Protein AF-A0A8T7MAN8-F1 (afdb_monomer)

Organism: NCBI:txid3003348

pLDDT: mean 88.3, std 12.97, range [37.53, 98.5]

Nearest PDB structures (foldseek):
  3lmm-assembly1_A  TM=4.516E-01  e=1.401E-15  Corynebacterium diphtheriae
  3lmm-assembly2_B  TM=4.227E-01  e=2.394E-14  Corynebacterium diphtheriae
  3lmm-assembly3_C  TM=4.343E-01  e=1.588E-13  Corynebacterium diphtheriae
  1tbx-assembly1_A  TM=3.736E-01  e=2.241E+00  Sulfolobus spindle-shaped virus 1

Solvent-accessible surface area (backbone atoms only — not comparable to full-atom values): 18648 Å² total; per-residue (Å²): 133,83,80,85,48,72,72,55,53,57,48,50,47,74,72,43,64,33,53,42,32,43,58,25,42,60,77,68,56,35,65,64,46,12,38,48,53,19,2,23,15,55,40,79,7,34,38,43,38,32,8,25,36,64,95,75,54,43,81,70,31,44,67,59,69,68,41,52,53,40,55,61,54,6,31,74,42,24,42,66,79,60,75,69,55,92,83,51,69,37,79,45,74,58,96,90,24,39,30,38,38,36,71,37,63,46,53,72,60,74,76,30,16,22,83,88,40,45,26,30,38,55,53,77,44,71,40,76,55,52,72,70,53,49,56,45,52,30,36,77,41,65,79,38,59,66,47,61,34,66,36,77,97,57,44,61,82,51,43,34,63,65,55,50,52,50,51,50,53,54,50,46,75,74,44,88,84,86,58,92,83,83,53,94,46,74,66,54,45,31,43,74,69,41,22,23,41,81,55,96,94,38,69,25,30,4,40,41,22,29,36,66,23,19,68,58,27,46,84,78,41,67,40,72,36,35,40,38,36,33,34,69,35,84,82,58,77,81,41,68,78,46,75,46,78,33,65,50,17,58,69,46,33,49,53,44,50,51,54,54,47,64,73,72,54,56,65,48,74,47,74,60,91,94,42,78,46,76,45,56,80,58,66,63,68,60,53,51,50,53,47,47,50,40,64,72,61,36,48,81,81,49,76,90,46,49,36,34,38,40,38,37,82,85,50,76,47,76,49,46,46,65,71,73,61,93,89,62,52,77,82,64,61,77,77,115

Structure (mmCIF, N/CA/C/O backbone):
data_AF-A0A8T7MAN8-F1
#
_entry.id   AF-A0A8T7MAN8-F1
#
loop_
_atom_site.group_PDB
_atom_site.id
_atom_site.type_symbol
_atom_site.label_atom_id
_atom_site.label_alt_id
_atom_site.label_comp_id
_atom_site.label_asym_id
_atom_site.label_entity_id
_atom_site.label_seq_id
_atom_site.pdbx_PDB_ins_code
_atom_site.Cartn_x
_atom_site.Cartn_y
_atom_site.Cartn_z
_atom_site.occupancy
_atom_site.B_iso_or_equiv
_atom_site.auth_seq_id
_atom_site.auth_comp_id
_atom_site.auth_asym_id
_atom_site.auth_atom_id
_atom_site.pdbx_PDB_model_num
ATOM 1 N N . MET A 1 1 ? -11.031 17.515 12.206 1.00 50.00 1 MET A N 1
ATOM 2 C CA . MET A 1 1 ? -12.194 16.608 12.134 1.00 50.00 1 MET A CA 1
ATOM 3 C C . MET A 1 1 ? -13.298 17.280 12.935 1.00 50.00 1 MET A C 1
ATOM 5 O O . MET A 1 1 ? -12.990 17.733 14.029 1.00 50.00 1 MET A O 1
ATOM 9 N N . GLN A 1 2 ? -14.487 17.500 12.366 1.00 52.88 2 GLN A N 1
ATOM 10 C CA . GLN A 1 2 ? -15.632 18.018 13.131 1.00 52.88 2 GLN A CA 1
ATOM 11 C C . GLN A 1 2 ? -16.119 16.927 14.095 1.00 52.88 2 GLN A C 1
ATOM 13 O O . GLN A 1 2 ? -16.041 15.750 13.750 1.00 52.88 2 GLN A O 1
ATOM 18 N N . SER A 1 3 ? -16.573 17.319 15.287 1.00 67.56 3 SER A N 1
ATOM 19 C CA . SER A 1 3 ? -17.200 16.419 16.266 1.00 67.56 3 SER A CA 1
ATOM 20 C C . SER A 1 3 ? -18.427 15.742 15.651 1.00 67.56 3 SER A C 1
ATOM 22 O O . SER A 1 3 ? -19.195 16.413 14.953 1.00 67.56 3 SER A O 1
ATOM 24 N N . LEU A 1 4 ? -18.622 14.450 15.916 1.00 84.38 4 LEU A N 1
ATOM 25 C CA . LEU A 1 4 ? -19.748 13.676 15.385 1.00 84.38 4 LEU A CA 1
ATOM 26 C C . LEU A 1 4 ? -21.086 14.278 15.853 1.00 84.38 4 LEU A C 1
ATOM 28 O O . LEU A 1 4 ? -21.292 14.495 17.047 1.00 84.38 4 LEU A O 1
ATOM 32 N N . LEU A 1 5 ? -22.019 14.540 14.934 1.00 90.38 5 LEU A N 1
ATOM 33 C CA . LEU A 1 5 ? -23.345 15.049 15.305 1.00 90.38 5 LEU A CA 1
ATOM 34 C C . LEU A 1 5 ? -24.262 13.915 15.790 1.00 90.38 5 LEU A C 1
ATOM 36 O O . LEU A 1 5 ? -24.194 12.787 15.302 1.00 90.38 5 LEU A O 1
ATOM 40 N N . GLU A 1 6 ? -25.204 14.215 16.693 1.00 91.19 6 GLU A N 1
ATOM 41 C CA . GLU A 1 6 ? -26.166 13.216 17.199 1.00 91.19 6 GLU A CA 1
ATOM 42 C C . GLU A 1 6 ? -26.973 12.551 16.065 1.00 91.19 6 GLU A C 1
ATOM 44 O O . GLU A 1 6 ? -27.216 11.343 16.070 1.00 91.19 6 GLU A O 1
ATOM 49 N N . THR A 1 7 ? -27.369 13.333 15.057 1.00 92.50 7 THR A N 1
ATOM 50 C CA . THR A 1 7 ? -28.096 12.849 13.874 1.00 92.50 7 THR A CA 1
ATOM 51 C C . THR A 1 7 ? -27.277 11.856 13.053 1.00 92.50 7 THR A C 1
ATOM 53 O O . THR A 1 7 ? -27.828 10.873 12.554 1.00 92.50 7 THR A O 1
ATOM 56 N N . GLU A 1 8 ? -25.969 12.078 12.940 1.00 94.19 8 GLU A N 1
ATOM 57 C CA . GLU A 1 8 ? -25.042 11.176 12.256 1.00 94.19 8 GLU A CA 1
ATOM 58 C C . GLU A 1 8 ? -24.839 9.897 13.065 1.00 94.19 8 GLU A C 1
ATOM 60 O O . GLU A 1 8 ? -24.948 8.805 12.512 1.00 94.19 8 GLU A O 1
ATOM 65 N N . LEU A 1 9 ? -24.660 10.009 14.385 1.00 95.56 9 LEU A N 1
ATOM 66 C CA . LEU A 1 9 ? -24.548 8.856 15.277 1.00 95.56 9 LEU A CA 1
ATOM 67 C C . LEU A 1 9 ? -25.778 7.942 15.186 1.00 95.56 9 LEU A C 1
ATOM 69 O O . LEU A 1 9 ? -25.644 6.726 15.042 1.00 95.56 9 LEU A O 1
ATOM 73 N N . ARG A 1 10 ? -26.990 8.510 15.208 1.00 95.69 10 ARG A N 1
ATOM 74 C CA . ARG A 1 10 ? -28.234 7.734 15.052 1.00 95.69 10 ARG A CA 1
ATOM 75 C C . ARG A 1 10 ? -28.313 7.034 13.698 1.00 95.69 1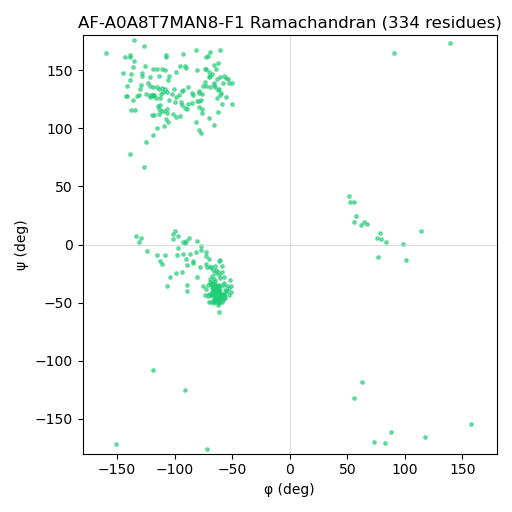0 ARG A C 1
ATOM 77 O O . ARG A 1 10 ? -28.825 5.917 13.622 1.00 95.69 10 ARG A O 1
ATOM 84 N N . LYS A 1 11 ? -27.807 7.669 12.638 1.00 95.94 11 LYS A N 1
ATOM 85 C CA . LYS A 1 11 ? -27.723 7.058 11.309 1.00 95.94 11 LYS A CA 1
ATOM 86 C C . LYS A 1 11 ? -26.755 5.871 11.311 1.00 95.94 11 LYS A C 1
ATOM 88 O O . LYS A 1 11 ? -27.159 4.795 10.883 1.00 95.94 11 LYS A O 1
ATOM 93 N N . LEU A 1 12 ? -25.547 6.038 11.858 1.00 96.12 12 LEU A N 1
ATOM 94 C CA . LEU A 1 12 ? -24.551 4.965 11.972 1.00 96.12 12 LEU A CA 1
ATOM 95 C C . LEU A 1 12 ? -25.099 3.762 12.753 1.00 96.12 12 LEU A C 1
ATOM 97 O O . LEU A 1 12 ? -24.965 2.628 12.308 1.00 96.12 12 LEU A O 1
ATOM 101 N N . ILE A 1 13 ? -25.783 4.004 13.878 1.00 96.69 13 ILE A N 1
ATOM 102 C CA . ILE A 1 13 ? -26.417 2.941 14.675 1.00 96.69 13 ILE A CA 1
ATOM 103 C C . ILE A 1 13 ? -27.467 2.183 13.854 1.00 96.69 13 ILE A C 1
ATOM 105 O O . ILE A 1 13 ? -27.524 0.960 13.915 1.00 96.69 13 ILE A O 1
ATOM 109 N N . LYS A 1 14 ? -28.291 2.890 13.074 1.00 95.62 14 LYS A N 1
ATOM 110 C CA . LYS A 1 14 ? -29.345 2.276 12.253 1.00 95.62 14 LYS A CA 1
ATOM 111 C C . LYS A 1 14 ? -28.790 1.452 11.085 1.00 95.62 14 LYS A C 1
ATOM 113 O O . LYS A 1 14 ? -29.444 0.507 10.655 1.00 95.62 14 LYS A O 1
ATOM 118 N N . GLU A 1 15 ? -27.628 1.829 10.560 1.00 95.69 15 GLU A N 1
ATOM 119 C CA . GLU A 1 15 ? -26.938 1.108 9.481 1.00 95.69 15 GLU A CA 1
ATOM 120 C C . GLU A 1 15 ? -26.210 -0.151 9.981 1.00 95.69 15 GLU A C 1
ATOM 122 O O . GLU A 1 15 ? -25.969 -1.060 9.189 1.00 95.69 15 GLU A O 1
ATOM 127 N N . GLY A 1 16 ? -25.940 -0.243 11.288 1.00 95.44 16 GLY A N 1
ATOM 128 C CA . GLY A 1 16 ? -25.345 -1.417 11.925 1.00 95.44 16 GLY A CA 1
ATOM 129 C C . GLY A 1 16 ? -23.821 -1.485 11.807 1.00 95.44 16 GLY A C 1
ATOM 130 O O . GLY A 1 16 ? -23.153 -0.531 11.396 1.00 95.44 16 GLY A O 1
ATOM 131 N N . GLU A 1 17 ? -23.249 -2.628 12.198 1.00 95.56 17 GLU A N 1
ATOM 132 C CA . GLU A 1 17 ? -21.813 -2.857 12.042 1.00 95.56 17 GLU A CA 1
ATOM 133 C C . GLU A 1 17 ? -21.389 -2.861 10.570 1.00 95.56 17 GLU A C 1
ATOM 135 O O . GLU A 1 17 ? -22.057 -3.381 9.676 1.00 95.56 17 GLU A O 1
ATOM 140 N N . SER A 1 18 ? -20.212 -2.295 10.320 1.00 95.56 18 SER A N 1
ATOM 141 C CA . SER A 1 18 ? -19.649 -2.178 8.979 1.00 95.56 18 SER A CA 1
ATOM 142 C C . SER A 1 18 ? -18.120 -2.188 9.019 1.00 95.56 18 SER A C 1
ATOM 144 O O . SER A 1 18 ? -17.494 -2.392 10.066 1.00 95.56 18 SER A O 1
ATOM 146 N N . SER A 1 19 ? -17.496 -1.918 7.869 1.00 94.88 19 SER A N 1
ATOM 147 C CA . SER A 1 19 ? -16.045 -1.719 7.770 1.00 94.88 19 SER A CA 1
ATOM 148 C C . SER A 1 19 ? -15.514 -0.533 8.572 1.00 94.88 19 SER A C 1
ATOM 150 O O . SER A 1 19 ? -14.304 -0.440 8.746 1.00 94.88 19 SER A O 1
ATOM 152 N N . SER A 1 20 ? -16.387 0.361 9.040 1.00 96.25 20 SER A N 1
ATOM 153 C CA . SER A 1 20 ? -16.022 1.559 9.803 1.00 96.25 20 SER A CA 1
ATOM 154 C C . SER A 1 20 ? -16.877 1.767 11.055 1.00 96.25 20 SER A C 1
ATOM 156 O O . SER A 1 20 ? -16.772 2.815 11.683 1.00 96.25 20 SER A O 1
ATOM 158 N N . VAL A 1 21 ? -17.737 0.813 11.424 1.00 97.38 21 VAL A N 1
ATOM 159 C CA . VAL A 1 21 ? -18.577 0.892 12.629 1.00 97.38 21 VAL A CA 1
ATOM 160 C C . VAL A 1 21 ? -18.493 -0.427 13.388 1.00 97.38 21 VAL A C 1
ATOM 162 O O . VAL A 1 21 ? -18.719 -1.493 12.812 1.00 97.38 21 VAL A O 1
AT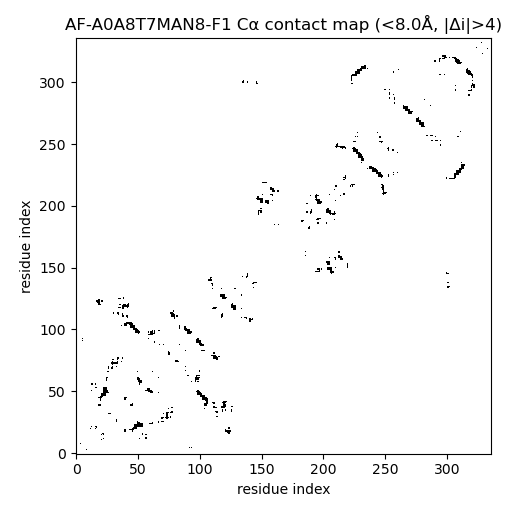OM 165 N N . GLU A 1 22 ? -18.178 -0.334 14.675 1.00 97.44 22 GLU A N 1
ATOM 166 C CA . GLU A 1 22 ? -18.238 -1.417 15.655 1.00 97.44 22 GLU A CA 1
ATOM 167 C C . GLU A 1 22 ? -19.290 -1.065 16.713 1.00 97.44 22 GLU A C 1
ATOM 169 O O . GLU A 1 22 ? -19.202 -0.005 17.340 1.00 97.44 22 GLU A O 1
ATOM 174 N N . LEU A 1 23 ? -20.256 -1.957 16.941 1.00 97.75 23 LEU A N 1
ATOM 175 C CA . LEU A 1 23 ? -21.310 -1.776 17.938 1.00 97.75 23 LEU A CA 1
ATOM 176 C C . LEU A 1 23 ? -21.099 -2.755 19.088 1.00 97.75 23 LEU A C 1
ATOM 178 O O . LEU A 1 23 ? -20.903 -3.957 18.892 1.00 97.75 23 LEU A O 1
ATOM 182 N N . LYS A 1 24 ? -21.142 -2.256 20.322 1.00 97.31 24 LYS A N 1
ATOM 183 C CA . LYS A 1 24 ? -21.086 -3.103 21.516 1.00 97.31 24 LYS A CA 1
ATOM 184 C C . LYS A 1 24 ? -22.063 -2.623 22.570 1.00 97.31 24 LYS A C 1
ATOM 186 O O . LYS A 1 24 ? -22.198 -1.430 22.821 1.00 97.31 24 LYS A O 1
ATOM 191 N N . LEU A 1 25 ? -22.702 -3.567 23.255 1.00 96.44 25 LEU A N 1
ATOM 192 C CA . LEU A 1 25 ? -23.560 -3.230 24.387 1.00 96.44 25 LEU A CA 1
ATOM 193 C C . LEU A 1 25 ? -22.713 -2.749 25.572 1.00 96.44 25 LEU A C 1
ATOM 195 O O . LEU A 1 25 ? -22.962 -1.683 26.121 1.00 96.44 25 LEU A O 1
ATOM 199 N N . ASN A 1 26 ? -21.675 -3.516 25.910 1.00 95.19 26 ASN A N 1
ATOM 200 C CA . ASN A 1 26 ? -20.715 -3.217 26.970 1.00 95.19 26 ASN A CA 1
ATOM 201 C C . ASN A 1 26 ? -19.293 -3.246 26.406 1.00 95.19 26 ASN A C 1
ATOM 203 O O . ASN A 1 26 ? -19.027 -3.973 25.447 1.00 95.19 26 ASN A O 1
ATOM 207 N N . ALA A 1 27 ? -18.376 -2.501 27.027 1.00 94.62 27 ALA A N 1
ATOM 208 C CA . ALA A 1 27 ? -16.962 -2.558 26.674 1.00 94.62 27 ALA A CA 1
ATOM 209 C C . ALA A 1 27 ? -16.429 -3.996 26.856 1.00 94.62 27 ALA A C 1
ATOM 211 O O . ALA A 1 27 ? -16.514 -4.530 27.967 1.00 94.62 27 ALA A O 1
ATOM 212 N N . PRO A 1 28 ? -15.894 -4.642 25.801 1.00 95.31 28 PRO A N 1
ATOM 213 C CA . PRO A 1 28 ? -15.254 -5.940 25.943 1.00 95.31 28 PRO A CA 1
ATOM 214 C C . PRO A 1 28 ? -13.901 -5.797 26.656 1.00 95.31 28 PRO A C 1
ATOM 216 O O . PRO A 1 28 ? -13.511 -4.719 27.112 1.00 95.31 28 PRO A O 1
ATOM 219 N N . ARG A 1 29 ? -13.161 -6.904 26.775 1.00 97.31 29 ARG A N 1
ATOM 220 C CA . ARG A 1 29 ? -11.838 -6.892 27.414 1.00 97.31 29 ARG A CA 1
ATOM 221 C C . ARG A 1 29 ? -10.905 -5.889 26.710 1.00 97.31 29 ARG A C 1
ATOM 223 O O . ARG A 1 29 ? -10.950 -5.797 25.483 1.00 97.31 29 ARG A O 1
ATOM 230 N N . PRO A 1 30 ? -10.001 -5.199 27.437 1.00 97.69 30 PRO A N 1
ATOM 231 C CA . PRO A 1 30 ? -9.072 -4.240 26.834 1.00 97.69 30 PRO A CA 1
ATOM 232 C C . PRO A 1 30 ? -8.277 -4.783 25.640 1.00 97.69 30 PRO A C 1
ATOM 234 O O . PRO A 1 30 ? -8.051 -4.050 24.688 1.00 97.69 30 PRO A O 1
ATOM 237 N N . THR A 1 31 ? -7.894 -6.063 25.653 1.00 97.38 31 THR A N 1
ATOM 238 C CA . THR A 1 31 ? -7.186 -6.704 24.532 1.00 97.38 31 THR A CA 1
ATOM 239 C C . THR A 1 31 ? -8.061 -6.812 23.280 1.00 97.38 31 THR A C 1
ATOM 241 O O . THR A 1 31 ? -7.614 -6.477 22.193 1.00 97.38 31 THR A O 1
ATOM 244 N N . GLU A 1 32 ? -9.335 -7.176 23.431 1.00 97.31 32 GLU A N 1
ATOM 245 C CA . GLU A 1 32 ? -10.297 -7.262 22.323 1.00 97.31 32 GLU A CA 1
ATOM 246 C C . GLU A 1 32 ? -10.649 -5.884 21.745 1.00 97.31 32 GLU A C 1
ATOM 248 O O . GLU A 1 32 ? -10.893 -5.748 20.543 1.00 97.31 32 GLU A O 1
ATOM 253 N N . LEU A 1 33 ? -10.688 -4.850 22.591 1.00 97.62 33 LEU A N 1
ATOM 254 C CA . LEU A 1 33 ? -10.804 -3.465 22.132 1.00 97.62 33 LEU A CA 1
ATOM 255 C C . LEU A 1 33 ? -9.542 -3.018 21.396 1.00 97.62 33 LEU A C 1
ATOM 257 O O . LEU A 1 33 ? -9.652 -2.368 20.362 1.00 97.62 33 LEU A O 1
ATOM 261 N N . ALA A 1 34 ? -8.359 -3.386 21.890 1.00 98.19 34 ALA A N 1
ATOM 262 C CA . ALA A 1 34 ? -7.092 -3.030 21.265 1.00 98.19 34 ALA A CA 1
ATOM 263 C C . ALA A 1 34 ? -6.993 -3.583 19.838 1.00 98.19 34 ALA A C 1
ATOM 265 O O . ALA A 1 34 ? -6.619 -2.850 18.925 1.00 98.19 34 ALA A O 1
ATOM 266 N N . GLU A 1 35 ? -7.410 -4.836 19.629 1.00 98.06 35 GLU A N 1
ATOM 267 C CA . GLU A 1 35 ? -7.508 -5.462 18.302 1.00 98.06 35 GLU A CA 1
ATOM 268 C C . GLU A 1 35 ? -8.397 -4.649 17.354 1.00 98.06 35 GLU A C 1
ATOM 270 O O . GLU A 1 35 ? -8.011 -4.374 16.219 1.00 98.06 35 GLU A O 1
ATOM 275 N N . ARG A 1 36 ? -9.572 -4.211 17.822 1.00 97.88 36 ARG A N 1
ATOM 276 C CA . ARG A 1 36 ? -10.528 -3.420 17.028 1.00 97.88 36 ARG A CA 1
ATOM 277 C C . ARG A 1 36 ? -10.010 -2.025 16.711 1.00 97.88 36 ARG A C 1
ATOM 279 O O . ARG A 1 36 ? -10.128 -1.593 15.568 1.00 97.88 36 ARG A O 1
ATOM 286 N N . ILE A 1 37 ? -9.409 -1.344 17.686 1.00 98.06 37 ILE A N 1
ATOM 287 C CA . ILE A 1 37 ? -8.798 -0.022 17.494 1.00 98.06 37 ILE A CA 1
ATOM 288 C C . ILE A 1 37 ? -7.668 -0.123 16.462 1.00 98.06 37 ILE A C 1
ATOM 290 O O . ILE A 1 37 ? -7.670 0.617 15.478 1.00 98.06 37 ILE A O 1
ATOM 294 N N . ALA A 1 38 ? -6.748 -1.079 16.633 1.00 98.06 38 ALA A N 1
ATOM 295 C CA . ALA A 1 38 ? -5.662 -1.312 15.684 1.00 98.06 38 ALA A CA 1
ATOM 296 C C . ALA A 1 38 ? -6.202 -1.681 14.292 1.00 98.06 38 ALA A C 1
ATOM 298 O O . ALA A 1 38 ? -5.762 -1.118 13.292 1.00 98.06 38 ALA A O 1
ATOM 299 N N . GLY A 1 39 ? -7.199 -2.567 14.224 1.00 97.75 39 GLY A N 1
ATOM 300 C CA . GLY A 1 39 ? -7.826 -3.009 12.981 1.00 97.75 39 GLY A CA 1
ATOM 301 C C . GLY A 1 39 ? -8.515 -1.890 12.203 1.00 97.75 39 GLY A C 1
ATOM 302 O O . GLY A 1 39 ? -8.329 -1.790 10.988 1.00 97.75 39 GLY A O 1
ATOM 303 N N . LEU A 1 40 ? -9.280 -1.035 12.886 1.00 98.00 40 LEU A N 1
ATOM 304 C CA . LEU A 1 40 ? -9.924 0.136 12.289 1.00 98.00 40 LEU A CA 1
ATOM 305 C C . LEU A 1 40 ? -8.880 1.152 11.820 1.00 98.00 40 LEU A C 1
ATOM 307 O O . LEU A 1 40 ? -8.933 1.586 10.670 1.00 98.00 40 LEU A O 1
ATOM 311 N N . SER A 1 41 ? -7.899 1.484 12.665 1.00 96.81 41 SER A N 1
ATOM 312 C CA . SER A 1 41 ? -6.869 2.472 12.329 1.00 96.81 41 SER A CA 1
ATOM 313 C C . SER A 1 41 ? -5.952 2.006 11.191 1.00 96.81 41 SER A C 1
ATOM 315 O O . SER A 1 41 ? -5.583 2.796 10.324 1.00 96.81 41 SER A O 1
ATOM 317 N N . ASN A 1 42 ? -5.628 0.713 11.114 1.00 96.69 42 ASN A N 1
ATOM 318 C CA . ASN A 1 42 ? -4.880 0.156 9.985 1.00 96.69 42 ASN A CA 1
ATOM 319 C C . ASN A 1 42 ? -5.693 0.071 8.687 1.00 96.69 42 ASN A C 1
ATOM 321 O O . ASN A 1 42 ? -5.104 -0.039 7.615 1.00 96.69 42 ASN A O 1
ATOM 325 N N . ALA A 1 43 ? -7.021 0.121 8.777 1.00 95.06 43 ALA A N 1
ATOM 326 C CA . ALA A 1 43 ? -7.915 0.217 7.636 1.00 95.06 43 ALA A CA 1
ATOM 327 C C . ALA A 1 43 ? -8.206 1.696 7.310 1.00 95.06 43 ALA A C 1
ATOM 329 O O . ALA A 1 43 ? -7.293 2.485 7.077 1.00 95.06 43 ALA A O 1
ATOM 330 N N . LYS A 1 44 ? -9.486 2.074 7.255 1.00 94.44 44 LYS A N 1
ATOM 331 C CA . LYS A 1 44 ? -9.944 3.425 6.893 1.00 94.44 44 LYS A CA 1
ATOM 332 C C . LYS A 1 4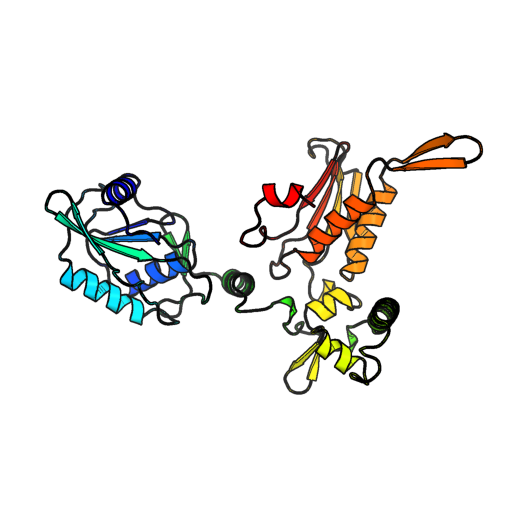4 ? -10.342 4.277 8.104 1.00 94.44 44 LYS A C 1
ATOM 334 O O . LYS A 1 44 ? -10.893 5.359 7.923 1.00 94.44 44 LYS A O 1
ATOM 339 N N . GLY A 1 45 ? -10.061 3.810 9.318 1.00 95.75 45 GLY A N 1
ATOM 340 C CA . GLY A 1 45 ? -10.630 4.364 10.540 1.00 95.75 45 GLY A CA 1
ATOM 341 C C . GLY A 1 45 ? -12.105 3.997 10.708 1.00 95.75 45 GLY A C 1
ATOM 342 O O . GLY A 1 45 ? -12.644 3.154 9.985 1.00 95.75 45 GLY A O 1
ATOM 343 N N . GLY A 1 46 ? -12.759 4.622 11.680 1.00 96.25 46 GLY A N 1
ATOM 344 C CA . GLY A 1 46 ? -14.170 4.402 11.965 1.00 96.25 46 GLY A CA 1
ATOM 345 C C . GLY A 1 46 ? -14.561 4.775 13.388 1.00 96.25 46 GLY A C 1
ATOM 346 O O . GLY A 1 46 ? -13.907 5.594 14.025 1.00 96.25 46 GLY A O 1
ATOM 347 N N . TYR A 1 47 ? -15.620 4.143 13.882 1.00 97.44 47 TYR A N 1
ATOM 348 C CA . TYR A 1 47 ? -16.216 4.414 15.184 1.00 97.44 47 TYR A CA 1
ATOM 349 C C . TYR A 1 47 ? -16.395 3.122 15.972 1.00 97.44 47 TYR A C 1
ATOM 351 O O . TYR A 1 47 ? -16.871 2.120 15.436 1.00 97.44 47 TYR A O 1
ATOM 359 N N . ILE A 1 48 ? -16.067 3.168 17.261 1.00 97.94 48 ILE A N 1
ATOM 360 C CA . ILE A 1 48 ? -16.479 2.156 18.234 1.00 97.94 48 ILE A CA 1
ATOM 361 C C . ILE A 1 48 ? -17.559 2.784 19.112 1.00 97.94 48 ILE A C 1
ATOM 363 O O . ILE A 1 48 ? -17.296 3.758 19.814 1.00 97.94 48 ILE A O 1
ATOM 367 N N . ILE A 1 49 ? -18.772 2.235 19.061 1.00 98.31 49 ILE A N 1
ATOM 368 C CA . ILE A 1 49 ? -19.956 2.764 19.744 1.00 98.31 49 ILE A CA 1
ATOM 369 C C . ILE A 1 49 ? -20.382 1.767 20.825 1.00 98.31 49 ILE A C 1
ATOM 371 O O . ILE A 1 49 ? -20.758 0.631 20.528 1.00 98.31 49 ILE A O 1
ATOM 375 N N . ILE A 1 50 ? -20.328 2.193 22.089 1.00 98.50 50 ILE A N 1
ATOM 376 C CA . ILE A 1 50 ? -20.612 1.363 23.265 1.00 98.50 50 ILE A CA 1
ATOM 377 C C . ILE A 1 50 ? -21.900 1.830 23.954 1.00 98.50 50 ILE A C 1
ATOM 379 O O . ILE A 1 50 ? -22.058 3.008 24.275 1.00 98.50 50 ILE A O 1
ATOM 383 N N . GLY A 1 51 ? -22.809 0.892 24.220 1.00 97.56 51 GLY A N 1
ATOM 384 C CA . GLY A 1 51 ? -24.164 1.123 24.730 1.00 97.56 51 GLY A CA 1
ATOM 385 C C . GLY A 1 51 ? -25.270 0.733 23.741 1.00 97.56 51 GLY A C 1
ATOM 386 O O . GLY A 1 51 ? -26.432 1.089 23.957 1.00 97.56 51 GLY A O 1
ATOM 387 N N . VAL A 1 52 ? -24.928 0.022 22.662 1.00 97.38 52 VAL A N 1
ATOM 388 C CA . VAL A 1 52 ? -25.852 -0.392 21.595 1.00 97.38 52 VAL A CA 1
ATOM 389 C C . VAL A 1 52 ? -25.784 -1.906 21.414 1.00 97.38 52 VAL A C 1
ATOM 391 O O . VAL A 1 52 ? -24.703 -2.477 21.293 1.00 97.38 52 VAL A O 1
ATOM 394 N N . GLU A 1 53 ? -26.934 -2.571 21.405 1.00 94.56 53 GLU A N 1
ATOM 395 C CA . GLU A 1 53 ? -27.012 -4.006 21.133 1.00 94.56 53 GLU A CA 1
ATOM 396 C C . GLU A 1 53 ? -26.901 -4.273 19.628 1.00 94.56 53 GLU A C 1
ATOM 398 O O . GLU A 1 53 ? -27.756 -3.843 18.865 1.00 94.56 53 GLU A O 1
ATOM 403 N N . ASP A 1 54 ? -25.869 -5.002 19.205 1.00 89.19 54 ASP A N 1
ATOM 404 C CA . ASP A 1 54 ? -25.562 -5.253 17.789 1.00 89.19 54 ASP A CA 1
ATOM 405 C C . ASP A 1 54 ? -26.699 -5.987 17.046 1.00 89.19 54 ASP A C 1
ATOM 407 O O . ASP A 1 54 ? -27.168 -5.542 16.003 1.00 89.19 54 ASP A O 1
ATOM 411 N N . ALA A 1 55 ? -27.253 -7.051 17.638 1.00 90.44 55 ALA A N 1
ATOM 412 C CA . ALA A 1 55 ? -28.279 -7.873 16.986 1.00 90.44 55 ALA A CA 1
ATOM 413 C C . ALA A 1 55 ? -29.617 -7.149 16.737 1.00 90.44 55 ALA A C 1
ATOM 415 O O . ALA A 1 55 ? -30.345 -7.501 15.810 1.00 90.44 55 ALA A O 1
ATOM 416 N N . THR A 1 56 ? -29.973 -6.177 17.581 1.00 93.44 56 THR A N 1
ATOM 417 C CA . THR A 1 56 ? -31.272 -5.481 17.521 1.00 93.44 56 THR A CA 1
ATOM 418 C C . THR A 1 56 ? -31.142 -4.000 17.176 1.00 93.44 56 THR A C 1
ATOM 420 O O . THR A 1 56 ? -32.155 -3.334 16.964 1.00 93.44 56 THR A O 1
ATOM 423 N N . LEU A 1 57 ? -29.912 -3.475 17.154 1.00 94.94 57 LEU A N 1
ATOM 424 C CA . LEU A 1 57 ? -29.573 -2.053 17.044 1.00 94.94 57 LEU A CA 1
ATOM 425 C C . LEU A 1 57 ? -30.215 -1.186 18.138 1.00 94.94 57 LEU A C 1
ATOM 427 O O . LEU A 1 57 ? -30.342 0.034 18.007 1.00 94.94 57 LEU A O 1
ATOM 431 N N . ARG A 1 58 ? -30.640 -1.806 19.245 1.00 95.88 58 ARG A N 1
ATOM 432 C CA . ARG A 1 58 ? -31.305 -1.107 20.340 1.00 95.88 58 ARG A CA 1
ATOM 433 C C . ARG A 1 58 ? -30.288 -0.334 21.170 1.00 95.88 58 ARG A C 1
ATOM 435 O O . ARG A 1 58 ? -29.312 -0.888 21.672 1.00 95.88 58 ARG A O 1
ATOM 442 N N . ILE A 1 59 ? -30.585 0.941 21.404 1.00 97.19 59 ILE A N 1
ATOM 443 C CA . ILE A 1 59 ? -29.843 1.783 22.343 1.00 97.19 59 ILE A CA 1
ATOM 444 C C . ILE A 1 59 ? -30.258 1.395 23.767 1.00 97.19 59 ILE A C 1
ATOM 446 O O . ILE A 1 59 ? -31.406 1.585 24.176 1.00 97.19 59 ILE A O 1
ATOM 450 N N . VAL A 1 60 ? -29.320 0.831 24.523 1.00 97.19 60 VAL A N 1
ATOM 451 C CA . VAL A 1 60 ? -29.526 0.415 25.921 1.00 97.19 60 VAL A CA 1
ATOM 452 C C . VAL A 1 60 ? -28.820 1.376 26.876 1.00 97.19 60 VAL A C 1
ATOM 454 O O . VAL A 1 60 ? -29.359 1.710 27.935 1.00 97.19 60 VAL A O 1
ATOM 457 N N . GLY A 1 61 ? -27.661 1.873 26.446 1.00 96.69 61 GLY A N 1
ATOM 458 C CA . GLY A 1 61 ? -26.752 2.722 27.196 1.00 96.69 61 GLY A CA 1
ATOM 459 C C . GLY A 1 61 ? -25.697 1.940 27.980 1.00 96.69 61 GLY A C 1
ATOM 460 O O . GLY A 1 61 ? -25.814 0.735 28.183 1.00 96.69 61 GLY A O 1
ATOM 461 N N . THR A 1 62 ? -24.665 2.651 28.422 1.00 97.50 62 THR A N 1
ATOM 462 C CA . THR A 1 62 ? -23.562 2.147 29.250 1.00 97.50 62 THR A CA 1
ATOM 463 C C . THR A 1 62 ? -23.208 3.165 30.340 1.00 97.50 62 THR A C 1
ATOM 465 O O . THR A 1 62 ? -23.582 4.338 30.248 1.00 97.50 62 THR A O 1
ATOM 468 N N . ASP A 1 63 ? -22.476 2.740 31.371 1.00 97.62 63 ASP A N 1
ATOM 469 C CA . ASP A 1 63 ? -21.829 3.669 32.301 1.00 97.62 63 ASP A CA 1
ATOM 470 C C . ASP A 1 63 ? -20.578 4.271 31.631 1.00 97.62 63 ASP A C 1
ATOM 472 O O . ASP A 1 63 ? -19.639 3.525 31.317 1.00 97.62 63 ASP A O 1
ATOM 476 N N . PRO A 1 64 ? -20.528 5.597 31.391 1.00 97.44 64 PRO A N 1
ATOM 477 C CA . PRO A 1 64 ? -19.417 6.204 30.670 1.00 97.44 64 PRO A CA 1
ATOM 478 C C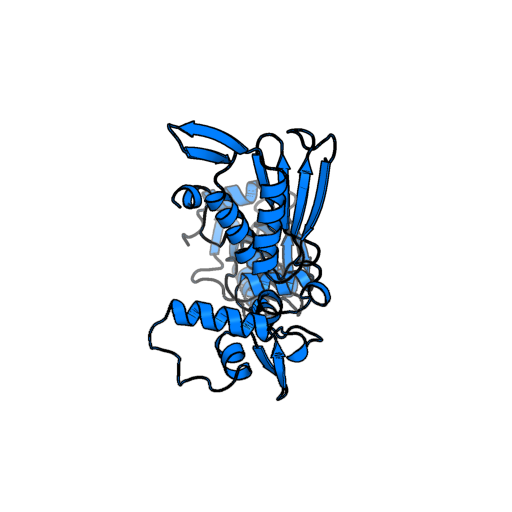 . PRO A 1 64 ? -18.068 6.051 31.368 1.00 97.44 64 PRO A C 1
ATOM 480 O O . PRO A 1 64 ? -17.073 5.813 30.695 1.00 97.44 64 PRO A O 1
ATOM 483 N N . SER A 1 65 ? -18.022 6.163 32.699 1.00 97.19 65 SER A N 1
ATOM 484 C CA . SER A 1 65 ? -16.757 6.212 33.445 1.00 97.19 65 SER A CA 1
ATOM 485 C C . SER A 1 65 ? -15.905 4.938 33.271 1.00 97.19 65 SER A C 1
ATOM 487 O O . SER A 1 65 ? -14.801 5.029 32.726 1.00 97.19 65 SER A O 1
ATOM 489 N N . PRO A 1 66 ? -16.399 3.729 33.613 1.00 97.50 66 PRO A N 1
ATOM 490 C CA . PRO A 1 66 ? -15.643 2.492 33.405 1.00 97.50 66 PRO A CA 1
ATOM 491 C C . PRO A 1 66 ? -15.460 2.145 31.920 1.00 97.50 66 PRO A C 1
ATOM 493 O O . PRO A 1 66 ? -14.478 1.498 31.552 1.00 97.50 66 PRO A O 1
ATOM 496 N N . THR A 1 67 ? -16.381 2.576 31.052 1.00 98.00 67 THR A N 1
ATOM 497 C CA . THR A 1 67 ? -16.276 2.356 29.602 1.00 98.00 67 THR A CA 1
ATOM 498 C C . THR A 1 67 ? -15.086 3.117 29.017 1.00 98.00 67 THR A C 1
ATOM 500 O O . THR A 1 67 ? -14.266 2.532 28.307 1.00 98.00 67 THR A O 1
ATOM 503 N N . ILE A 1 68 ? -14.959 4.401 29.358 1.00 97.81 68 ILE A N 1
ATOM 504 C CA . ILE A 1 68 ? -13.856 5.262 28.922 1.00 97.81 68 ILE A CA 1
ATOM 505 C C . ILE A 1 68 ? -12.525 4.768 29.504 1.00 97.81 68 ILE A C 1
ATOM 507 O O . ILE A 1 68 ? -11.551 4.657 28.761 1.00 97.81 68 ILE A O 1
ATOM 511 N N . ASP A 1 69 ? -12.480 4.387 30.788 1.00 97.44 69 ASP A N 1
ATOM 512 C CA . ASP A 1 69 ? -11.276 3.777 31.380 1.00 97.44 69 ASP A CA 1
ATOM 513 C C . ASP A 1 69 ? -10.845 2.519 30.610 1.00 97.44 69 ASP A C 1
ATOM 515 O O . ASP A 1 69 ? -9.671 2.352 30.276 1.00 97.44 69 ASP A O 1
ATOM 519 N N . THR A 1 70 ? -11.796 1.658 30.241 1.00 98.25 70 THR A N 1
ATOM 520 C CA . THR A 1 70 ? -11.505 0.434 29.483 1.00 98.25 70 THR A CA 1
ATOM 521 C C . THR A 1 70 ? -10.954 0.741 28.084 1.00 98.25 70 THR A C 1
ATOM 523 O O . THR A 1 70 ? -10.003 0.082 27.658 1.00 98.25 70 THR A O 1
ATOM 526 N N . LEU A 1 71 ? -11.477 1.764 27.395 1.00 97.69 71 LEU A N 1
ATOM 527 C CA . LEU A 1 71 ? -10.953 2.235 26.105 1.00 97.69 71 LEU A CA 1
ATOM 528 C C . LEU A 1 71 ? -9.512 2.753 26.227 1.00 97.69 71 LEU A C 1
ATOM 530 O O . LEU A 1 71 ? -8.655 2.350 25.443 1.00 97.69 71 LEU A O 1
ATOM 534 N N . TYR A 1 72 ? -9.198 3.566 27.240 1.00 97.31 72 TYR A N 1
ATOM 535 C CA . TYR A 1 72 ? -7.818 4.008 27.481 1.00 97.31 72 TYR A CA 1
ATOM 536 C C . TYR A 1 72 ? -6.894 2.868 27.924 1.00 97.31 72 TYR A C 1
ATOM 538 O O . TYR A 1 72 ? -5.712 2.849 27.590 1.00 97.31 72 TYR A O 1
ATOM 546 N N . ARG A 1 73 ? -7.397 1.876 28.663 1.00 96.94 73 ARG A N 1
ATOM 547 C CA . ARG A 1 73 ? -6.617 0.673 28.990 1.00 96.94 73 ARG A CA 1
ATOM 548 C C . ARG A 1 73 ? -6.316 -0.159 27.748 1.00 96.94 73 ARG A C 1
ATOM 550 O O . ARG A 1 73 ? -5.244 -0.756 27.693 1.00 96.94 73 ARG A O 1
ATOM 557 N N . ALA A 1 74 ? -7.219 -0.187 26.768 1.00 97.56 74 ALA A N 1
ATOM 558 C CA . ALA A 1 74 ? -7.007 -0.884 25.505 1.00 97.56 74 ALA A CA 1
ATOM 559 C C . ALA A 1 74 ? -5.805 -0.320 24.734 1.00 97.56 74 ALA A C 1
ATOM 561 O O . ALA A 1 74 ? -5.001 -1.097 24.223 1.00 97.56 74 ALA A O 1
ATOM 562 N N . THR A 1 75 ? -5.602 1.004 24.723 1.00 96.12 75 THR A N 1
ATOM 563 C CA . THR A 1 75 ? -4.487 1.623 23.977 1.00 96.12 75 THR A CA 1
ATOM 564 C C . THR A 1 75 ? -3.104 1.182 24.462 1.00 96.12 75 THR A C 1
ATOM 566 O O . THR A 1 75 ? -2.157 1.171 23.681 1.00 96.12 75 THR A O 1
ATOM 569 N N . ARG A 1 76 ? -2.982 0.725 25.717 1.00 95.25 76 ARG A N 1
ATOM 570 C CA . ARG A 1 76 ? -1.732 0.186 26.290 1.00 95.25 76 ARG A CA 1
ATOM 571 C C . ARG A 1 76 ? -1.317 -1.158 25.695 1.00 95.25 76 ARG A C 1
ATOM 573 O O . ARG A 1 76 ? -0.164 -1.550 25.831 1.00 95.25 76 ARG A O 1
ATOM 580 N N . PHE A 1 77 ? -2.250 -1.873 25.070 1.00 97.19 77 PHE A N 1
ATOM 581 C CA . PHE A 1 77 ? -1.974 -3.119 24.355 1.00 97.19 77 PHE A CA 1
ATOM 582 C C . PHE A 1 77 ? -1.653 -2.878 22.878 1.00 97.19 77 PHE A C 1
ATOM 584 O O . PHE A 1 77 ? -1.423 -3.847 22.152 1.00 97.19 77 PHE A O 1
ATOM 591 N N . ILE A 1 78 ? -1.642 -1.613 22.443 1.00 98.06 78 ILE A N 1
ATOM 592 C CA . ILE A 1 78 ? -1.386 -1.215 21.064 1.00 98.06 78 ILE A CA 1
ATOM 593 C C . ILE A 1 78 ? 0.060 -0.731 20.928 1.00 98.06 78 ILE A C 1
ATOM 595 O O . ILE A 1 78 ? 0.559 0.016 21.768 1.00 98.06 78 ILE A O 1
ATOM 599 N N . THR A 1 79 ? 0.758 -1.188 19.888 1.00 95.38 79 THR A N 1
ATOM 600 C CA . THR A 1 79 ? 2.146 -0.803 19.590 1.00 95.38 79 THR A CA 1
ATOM 601 C C . THR A 1 79 ? 2.292 -0.389 18.121 1.00 95.38 79 THR A C 1
ATOM 603 O O . THR A 1 79 ? 1.896 -1.160 17.251 1.00 95.38 79 THR A O 1
ATOM 606 N N . PRO A 1 80 ? 2.868 0.789 17.812 1.00 92.88 80 PRO A N 1
ATOM 607 C CA . PRO A 1 80 ? 3.244 1.850 18.756 1.00 92.88 80 PRO A CA 1
ATOM 608 C C . PRO A 1 80 ? 2.028 2.393 19.521 1.00 92.88 80 PRO A C 1
ATOM 610 O O . PRO A 1 80 ? 0.893 2.064 19.185 1.00 92.88 80 PRO A O 1
ATOM 613 N N . MET A 1 81 ? 2.261 3.174 20.580 1.00 90.06 81 MET A N 1
ATOM 614 C CA . MET A 1 81 ? 1.177 3.671 21.434 1.00 90.06 81 MET A CA 1
ATOM 615 C C . MET A 1 81 ? 0.138 4.431 20.598 1.00 90.06 81 MET A C 1
ATOM 617 O O . MET A 1 81 ? 0.480 5.325 19.825 1.00 90.06 81 MET A O 1
ATOM 621 N N . PHE A 1 82 ? -1.127 4.039 20.738 1.00 94.81 82 PHE A N 1
ATOM 622 C CA . PHE A 1 82 ? -2.247 4.730 20.109 1.00 94.81 82 PHE A CA 1
ATOM 623 C C . PHE A 1 82 ? -2.750 5.842 21.025 1.00 94.81 82 PHE A C 1
ATOM 625 O O . PHE A 1 82 ? -2.956 5.627 22.223 1.00 94.81 82 PHE A O 1
ATOM 632 N N . GLU A 1 83 ? -3.004 7.008 20.444 1.00 92.38 83 GLU A N 1
ATOM 633 C CA . GLU A 1 83 ? -3.544 8.164 21.146 1.00 92.38 83 GLU A CA 1
ATOM 634 C C . GLU A 1 83 ? -4.894 8.542 20.541 1.00 92.38 83 GLU A C 1
ATOM 636 O O . GLU A 1 83 ? -5.030 8.695 19.326 1.00 92.38 83 GLU A O 1
ATOM 641 N N . PHE A 1 84 ? -5.902 8.691 21.400 1.00 93.12 84 PHE A N 1
ATOM 642 C CA . PHE A 1 84 ? -7.158 9.303 20.989 1.00 93.12 84 PHE A CA 1
ATOM 643 C C . PHE A 1 84 ? -6.926 10.782 20.682 1.00 93.12 84 PHE A C 1
ATOM 645 O O . PHE A 1 84 ? -6.111 11.446 21.328 1.00 93.12 84 PHE A O 1
ATOM 652 N N . THR A 1 85 ? -7.660 11.314 19.708 1.00 87.44 85 THR A N 1
ATOM 653 C CA . THR A 1 85 ? -7.644 12.753 19.446 1.00 87.44 85 THR A CA 1
ATOM 654 C C . THR A 1 85 ? -8.177 13.525 20.656 1.00 87.44 85 THR A C 1
ATOM 656 O O . THR A 1 85 ? -8.951 12.979 21.446 1.00 87.44 85 THR A O 1
ATOM 659 N N . PRO A 1 86 ? -7.806 14.807 20.824 1.00 83.69 86 PRO A N 1
ATOM 660 C CA . PRO A 1 86 ? -8.385 15.632 21.876 1.00 83.69 86 PRO A CA 1
ATOM 661 C C . PRO A 1 86 ? -9.918 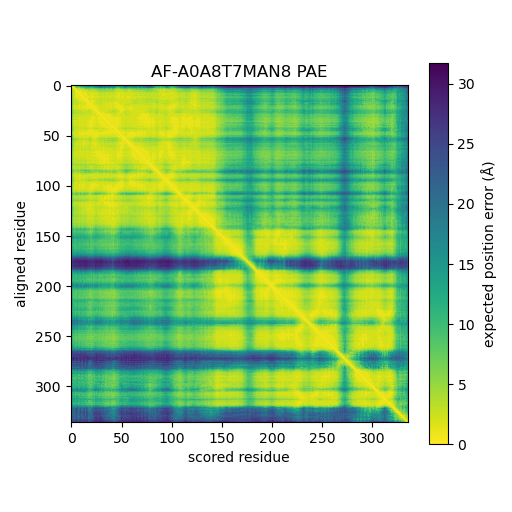15.570 21.854 1.00 83.69 86 PRO A C 1
ATOM 663 O O . PRO A 1 86 ? -10.512 15.621 20.780 1.00 83.69 86 PRO A O 1
ATOM 666 N N . HIS A 1 87 ? -10.527 15.496 23.040 1.00 81.62 87 HIS A N 1
ATOM 667 C CA . HIS A 1 87 ? -11.978 15.377 23.263 1.00 81.62 87 HIS A CA 1
ATOM 668 C C . HIS A 1 87 ? -12.609 13.995 22.996 1.00 81.62 87 HIS A C 1
ATOM 670 O O . HIS A 1 87 ? -13.811 13.856 23.176 1.00 81.62 87 HIS A O 1
ATOM 676 N N . GLU A 1 88 ? -11.815 12.966 22.687 1.00 88.62 88 GLU A N 1
ATOM 677 C CA . GLU A 1 88 ? -12.265 11.568 22.560 1.00 88.62 88 GLU A CA 1
ATOM 678 C C . GLU A 1 88 ? -11.775 10.690 23.735 1.00 88.62 88 GLU A C 1
ATOM 680 O O . GLU A 1 88 ? -10.672 10.926 24.249 1.00 88.62 88 GLU A O 1
ATOM 685 N N . PRO A 1 89 ? -12.515 9.629 24.129 1.00 95.12 89 PRO A N 1
ATOM 686 C CA . PRO A 1 89 ? -13.855 9.243 23.658 1.00 95.12 89 PRO A CA 1
ATOM 687 C C . PRO A 1 89 ? -14.976 10.203 24.106 1.00 95.12 89 PRO A C 1
ATOM 689 O O . PRO A 1 89 ? -14.950 10.713 25.227 1.00 95.12 89 PRO A O 1
ATOM 692 N N . GLU A 1 90 ? -15.988 10.401 23.260 1.00 95.88 90 GLU A N 1
ATOM 693 C CA . GLU A 1 90 ? -17.147 11.272 23.507 1.00 95.88 90 GLU A CA 1
ATOM 694 C C . GLU A 1 90 ? -18.327 10.535 24.179 1.00 95.88 90 GLU A C 1
ATOM 696 O O . GLU A 1 90 ? -18.533 9.332 23.995 1.00 95.88 90 GLU A O 1
ATOM 701 N N . VAL A 1 91 ? -19.152 11.264 24.946 1.00 97.00 91 VAL A N 1
ATOM 702 C CA . VAL A 1 91 ? -20.378 10.734 25.577 1.00 97.00 91 VAL A CA 1
ATOM 703 C C . VAL A 1 91 ? -21.609 11.415 24.994 1.00 97.00 91 VAL A C 1
ATOM 705 O O . VAL A 1 91 ? -21.809 12.614 25.174 1.00 97.00 91 VAL A O 1
ATOM 708 N N . PHE A 1 92 ? -22.488 10.624 24.386 1.00 96.69 92 PHE A N 1
ATOM 709 C CA . PHE A 1 92 ? -23.765 11.070 23.838 1.00 96.69 92 PHE A CA 1
ATOM 710 C C . PHE A 1 92 ? -24.920 10.646 24.741 1.00 96.69 92 PHE A C 1
ATOM 712 O O . PHE A 1 92 ? -24.899 9.568 25.335 1.00 96.69 92 PHE A O 1
ATOM 719 N N . ASN A 1 93 ? -25.952 11.483 24.833 1.00 96.00 93 ASN A N 1
ATOM 720 C CA . ASN A 1 93 ? -27.197 11.144 25.515 1.00 96.00 93 ASN A CA 1
ATOM 721 C C . ASN A 1 93 ? -28.308 10.966 24.478 1.00 96.00 93 ASN A C 1
ATOM 723 O O . ASN A 1 93 ? -28.839 11.947 23.968 1.00 96.00 93 ASN A O 1
ATOM 727 N N . LEU A 1 94 ? -28.646 9.716 24.175 1.00 94.44 94 LEU A N 1
ATOM 728 C CA . LEU A 1 94 ? -29.680 9.351 23.215 1.00 94.44 94 LEU A CA 1
ATOM 729 C C . LEU A 1 94 ? -30.896 8.839 23.984 1.00 94.44 94 LEU A C 1
ATOM 731 O O . LEU A 1 94 ? -30.829 7.798 24.634 1.00 94.44 94 LEU A O 1
ATOM 735 N N . ASP A 1 95 ? -32.004 9.575 23.938 1.00 92.12 95 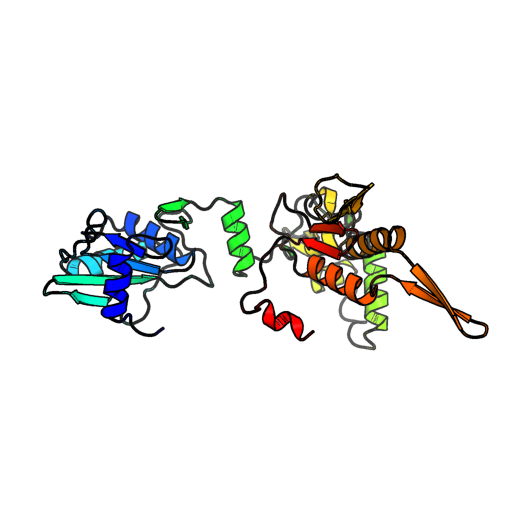ASP A N 1
ATOM 736 C CA . ASP A 1 95 ? -33.278 9.174 24.557 1.00 92.12 95 ASP A CA 1
ATOM 737 C C . ASP A 1 95 ? -33.150 8.865 26.069 1.00 92.12 95 ASP A C 1
ATOM 739 O O . ASP A 1 95 ? -33.764 7.942 26.607 1.00 92.12 95 ASP A O 1
ATOM 743 N N . GLY A 1 96 ? -32.301 9.629 26.771 1.00 93.44 96 GLY A N 1
ATOM 744 C CA . GLY A 1 96 ? -32.010 9.440 28.197 1.00 93.44 96 GLY A CA 1
ATOM 745 C C . GLY A 1 96 ? -31.012 8.313 28.501 1.00 93.44 96 GLY A C 1
ATOM 746 O O . GLY A 1 96 ? -30.775 8.006 29.672 1.00 93.44 96 GLY A O 1
ATOM 747 N N . LYS A 1 97 ? -30.431 7.678 27.476 1.00 97.12 97 LYS A N 1
ATOM 748 C CA . LYS A 1 97 ? -29.408 6.632 27.585 1.00 97.12 97 LYS A CA 1
ATOM 749 C C . LYS A 1 97 ? -28.045 7.179 27.178 1.00 97.12 97 LYS A C 1
ATOM 751 O O . LYS A 1 97 ? -27.897 7.788 26.123 1.00 97.12 97 LYS A O 1
ATOM 756 N N . LYS A 1 98 ? -27.029 6.930 28.004 1.00 97.88 98 LYS A N 1
ATOM 757 C CA . LYS A 1 98 ? -25.656 7.361 27.718 1.00 97.88 98 LYS A CA 1
ATOM 758 C C . LYS A 1 98 ? -24.950 6.349 26.822 1.00 97.88 98 LYS A C 1
ATOM 760 O O . LYS A 1 98 ? -24.925 5.169 27.153 1.00 97.88 98 LYS A O 1
ATOM 765 N N . VAL A 1 99 ? -24.361 6.813 25.730 1.00 98.06 99 VAL A N 1
ATOM 766 C CA . VAL A 1 99 ? -23.578 6.025 24.770 1.00 98.06 99 VAL A CA 1
ATOM 767 C C . VAL A 1 99 ? -22.178 6.622 24.710 1.00 98.06 99 VAL A C 1
ATOM 769 O O . VAL A 1 99 ? -22.040 7.843 24.693 1.00 98.06 99 VAL A O 1
ATOM 772 N N . VAL A 1 100 ? -21.146 5.780 24.702 1.00 98.31 100 VAL A N 1
ATOM 773 C CA . VAL A 1 100 ? -19.753 6.222 24.531 1.00 98.31 100 VAL A CA 1
ATOM 774 C C . VAL A 1 100 ? -19.331 5.943 23.100 1.00 98.31 100 VAL A C 1
ATOM 776 O O . VAL A 1 100 ? -19.503 4.825 22.618 1.00 98.31 100 VAL A O 1
ATOM 779 N N . VAL A 1 101 ? -18.777 6.944 22.431 1.00 97.94 101 VAL A N 1
ATOM 780 C CA . VAL A 1 101 ? -18.287 6.838 21.058 1.00 97.94 101 VAL A CA 1
ATOM 781 C C . VAL A 1 101 ? -16.799 7.137 21.065 1.00 97.94 101 VAL A C 1
ATOM 783 O O . VAL A 1 101 ? -16.382 8.151 21.608 1.00 97.94 101 VAL A O 1
ATOM 786 N N . ALA A 1 102 ? -16.007 6.239 20.489 1.00 97.50 102 ALA A N 1
ATOM 787 C CA . ALA A 1 102 ? -14.594 6.467 20.234 1.00 97.50 102 ALA A CA 1
ATOM 788 C C . ALA A 1 102 ? -14.367 6.556 18.724 1.00 97.50 102 ALA A C 1
ATOM 790 O O . ALA A 1 102 ? -14.547 5.562 18.008 1.00 97.50 102 ALA A O 1
ATOM 791 N N . THR A 1 103 ? -13.959 7.727 18.244 1.00 96.69 103 THR A N 1
ATOM 792 C CA . THR A 1 103 ? -13.543 7.915 16.851 1.00 96.69 103 THR A CA 1
ATOM 793 C C . THR A 1 103 ? -12.108 7.427 16.662 1.00 96.69 103 THR A C 1
ATOM 795 O O . THR A 1 103 ? -11.176 7.875 17.329 1.00 96.69 103 THR A O 1
ATOM 798 N N . ILE A 1 104 ? -11.917 6.496 15.729 1.00 96.88 104 ILE A N 1
ATOM 799 C CA . ILE A 1 104 ? -10.625 5.892 15.403 1.00 96.88 104 ILE A CA 1
ATOM 800 C C . ILE A 1 104 ? -10.157 6.438 14.048 1.00 96.88 104 ILE A C 1
ATOM 802 O O . ILE A 1 104 ? -10.718 6.055 13.019 1.00 96.88 104 ILE A O 1
ATOM 806 N N . PRO A 1 105 ? -9.140 7.313 13.991 1.00 94.25 105 PRO A N 1
ATOM 807 C CA . PRO A 1 105 ? -8.638 7.819 12.722 1.00 94.25 105 PRO A CA 1
ATOM 808 C C . PRO A 1 105 ? -7.896 6.725 11.931 1.00 94.25 105 PRO A C 1
ATOM 810 O O . PRO A 1 105 ? -7.240 5.862 12.534 1.00 94.25 105 PRO A O 1
ATOM 813 N N . PRO A 1 106 ? -7.940 6.763 10.584 1.00 94.12 106 PRO A N 1
ATOM 814 C CA . PRO A 1 106 ? -7.011 5.983 9.776 1.00 94.12 106 PRO A CA 1
ATOM 815 C C . PRO A 1 106 ? -5.578 6.425 10.070 1.00 94.12 106 PRO A C 1
ATOM 817 O O . PRO A 1 106 ? -5.277 7.620 10.089 1.00 94.12 106 PRO A O 1
ATOM 820 N N . SER A 1 107 ? -4.683 5.464 10.268 1.00 92.06 107 SER A N 1
ATOM 821 C CA . SER A 1 107 ? -3.260 5.744 10.410 1.00 92.06 107 SER A CA 1
ATOM 822 C C . SER A 1 107 ? -2.643 6.035 9.045 1.00 92.06 107 SER A C 1
ATOM 824 O O . SER A 1 107 ? -2.703 5.210 8.131 1.00 92.06 107 SER A O 1
ATOM 826 N N . THR A 1 108 ? -2.005 7.196 8.927 1.00 83.00 108 THR A N 1
ATOM 827 C CA . THR A 1 108 ? -1.140 7.564 7.795 1.00 83.00 108 THR A CA 1
ATOM 828 C C . THR A 1 108 ? 0.343 7.326 8.089 1.00 83.00 108 THR A C 1
ATOM 830 O O . THR A 1 108 ? 1.174 7.547 7.217 1.00 83.00 108 THR A O 1
ATOM 833 N N . GLY A 1 109 ? 0.674 6.887 9.309 1.00 85.19 109 GLY A N 1
ATOM 834 C CA . GLY A 1 109 ? 2.039 6.640 9.765 1.00 85.19 109 GLY A CA 1
ATOM 835 C C . GLY A 1 109 ? 2.232 5.172 10.142 1.00 85.19 109 GLY A C 1
ATOM 836 O O . GLY A 1 109 ? 2.275 4.325 9.256 1.00 85.19 109 GLY A O 1
ATOM 837 N N . PRO A 1 110 ? 2.347 4.827 11.436 1.00 89.69 110 PRO A N 1
ATOM 838 C CA . PRO A 1 110 ? 2.667 3.466 11.855 1.00 89.69 110 PRO A CA 1
ATOM 839 C C . PRO A 1 110 ? 1.571 2.454 11.508 1.00 89.69 110 PRO A C 1
ATOM 841 O O . PRO A 1 110 ? 0.387 2.787 11.438 1.00 89.69 110 PRO A O 1
ATOM 844 N N . ILE A 1 111 ? 1.955 1.188 11.353 1.00 95.12 111 ILE A N 1
ATOM 845 C CA . ILE A 1 111 ? 1.013 0.063 11.351 1.00 95.12 111 ILE A CA 1
ATOM 846 C C . ILE A 1 111 ? 0.858 -0.395 12.800 1.00 95.12 111 ILE A C 1
ATOM 848 O O . ILE A 1 111 ? 1.829 -0.820 13.423 1.00 95.12 111 ILE A O 1
ATOM 852 N N . TYR A 1 112 ? -0.348 -0.285 13.347 1.00 96.56 112 TYR A N 1
ATOM 853 C CA . TYR A 1 112 ? -0.615 -0.617 14.740 1.00 96.56 112 TYR A CA 1
ATOM 854 C C . TYR A 1 112 ? -0.742 -2.128 14.943 1.00 96.56 112 TYR A C 1
ATOM 856 O O . TYR A 1 112 ? -1.474 -2.818 14.233 1.00 96.56 112 TYR A O 1
ATOM 864 N N . GLN A 1 113 ? -0.052 -2.645 15.946 1.00 97.12 113 GLN A N 1
ATOM 865 C CA . GLN A 1 113 ? -0.235 -3.989 16.474 1.00 97.12 113 GLN A CA 1
ATOM 866 C C . GLN A 1 113 ? -1.106 -3.933 17.716 1.00 97.12 113 GLN A C 1
ATOM 868 O O . GLN A 1 113 ? -0.987 -2.985 18.482 1.00 97.12 113 GLN A O 1
ATOM 873 N N . ALA A 1 114 ? -1.891 -4.973 17.970 1.00 97.69 114 ALA A N 1
ATOM 874 C CA . ALA A 1 114 ? -2.463 -5.228 19.284 1.00 97.69 114 ALA A CA 1
ATOM 875 C C . ALA A 1 114 ? -2.014 -6.608 19.755 1.00 97.69 114 ALA A C 1
ATOM 877 O O . ALA A 1 114 ? -2.127 -7.583 19.008 1.00 97.69 114 ALA A O 1
ATOM 878 N N . SER A 1 115 ? -1.463 -6.681 20.969 1.00 91.75 115 SER A N 1
ATOM 879 C CA . SER A 1 115 ? -0.961 -7.936 21.553 1.00 91.75 115 SER A CA 1
ATOM 880 C C . SER A 1 115 ? 0.030 -8.692 20.645 1.00 91.75 115 SER A C 1
ATOM 882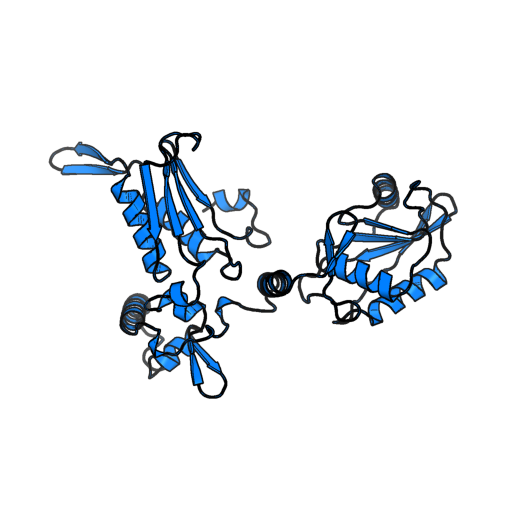 O O . SER A 1 115 ? 0.031 -9.919 20.598 1.00 91.75 115 SER A O 1
ATOM 884 N N . GLY A 1 116 ? 0.881 -7.956 19.918 1.00 92.50 116 GLY A N 1
ATOM 885 C CA . GLY A 1 116 ? 1.919 -8.509 19.036 1.00 92.50 116 GLY A CA 1
ATOM 886 C C . GLY A 1 116 ? 1.450 -8.907 17.632 1.00 92.50 116 GLY A C 1
ATOM 887 O O . GLY A 1 116 ? 2.258 -9.387 16.842 1.00 92.50 116 GLY A O 1
ATOM 888 N N . VAL A 1 117 ? 0.176 -8.694 17.295 1.00 96.81 117 VAL A N 1
ATOM 889 C CA . VAL A 1 117 ? -0.392 -9.020 15.979 1.00 96.81 117 VAL A CA 1
ATOM 890 C C . VAL A 1 117 ? -0.821 -7.739 15.267 1.00 96.81 117 VAL A C 1
ATOM 892 O O . VAL A 1 117 ? -1.440 -6.865 15.871 1.00 96.81 117 VAL A O 1
ATOM 895 N N . PHE A 1 118 ? -0.495 -7.612 13.979 1.00 97.50 118 PHE A N 1
ATOM 896 C CA . PHE A 1 118 ? -1.013 -6.540 13.128 1.00 97.50 118 PHE A CA 1
ATOM 897 C C . PHE A 1 118 ? -2.435 -6.883 12.683 1.00 97.50 118 PHE A C 1
ATOM 899 O O . PHE A 1 118 ? -2.651 -7.927 12.072 1.00 97.50 118 PHE A O 1
ATOM 906 N N . TRP A 1 119 ? -3.398 -6.007 12.958 1.00 97.75 119 TRP A N 1
ATOM 907 C CA . TRP A 1 119 ? -4.815 -6.245 12.663 1.00 97.75 119 TRP A CA 1
ATOM 908 C C . TRP A 1 119 ? -5.322 -5.332 11.551 1.00 97.75 119 TRP A C 1
ATOM 910 O O . TRP A 1 119 ? -4.850 -4.207 11.417 1.00 97.75 119 TRP A O 1
ATOM 920 N N . VAL A 1 120 ? -6.317 -5.775 10.784 1.00 97.19 120 VAL A N 1
ATOM 921 C CA . VAL A 1 120 ? -7.029 -4.952 9.794 1.00 97.19 120 VAL A CA 1
ATOM 922 C C . VAL A 1 120 ? -8.525 -5.271 9.789 1.00 97.19 120 VAL A C 1
ATOM 924 O O . VAL A 1 120 ? -8.930 -6.435 9.823 1.00 97.19 120 VAL A O 1
ATOM 927 N N . ARG A 1 121 ? -9.367 -4.236 9.730 1.00 97.06 121 ARG A N 1
ATOM 928 C CA . ARG A 1 121 ? -10.825 -4.374 9.600 1.00 97.06 121 ARG A CA 1
ATOM 929 C C . ARG A 1 121 ? -11.217 -4.684 8.150 1.00 97.06 121 ARG A C 1
ATOM 931 O O . ARG A 1 121 ? -10.799 -3.988 7.225 1.00 97.06 121 ARG A O 1
ATOM 938 N N . ARG A 1 122 ? -12.047 -5.713 7.947 1.00 94.12 122 ARG A N 1
ATOM 939 C CA . ARG A 1 122 ? -12.648 -6.102 6.657 1.00 94.12 122 ARG A CA 1
ATOM 940 C C . ARG A 1 122 ? -14.109 -6.473 6.860 1.00 94.12 122 ARG A C 1
ATOM 942 O O . ARG A 1 122 ? -14.409 -7.452 7.541 1.00 94.12 122 ARG A O 1
ATOM 949 N N . GLY A 1 123 ? -15.014 -5.700 6.263 1.00 93.62 123 GLY A N 1
ATOM 950 C CA . GLY A 1 123 ? -16.437 -5.816 6.587 1.00 93.62 123 GLY A CA 1
ATOM 951 C C . GLY A 1 123 ? -16.641 -5.638 8.093 1.00 93.62 123 GLY A C 1
ATOM 952 O O . GLY A 1 123 ? -16.055 -4.740 8.685 1.00 93.62 123 GLY A O 1
ATOM 953 N N . THR A 1 124 ? -17.398 -6.525 8.726 1.00 93.69 124 THR A N 1
ATOM 954 C CA . THR A 1 124 ? -17.667 -6.479 10.172 1.00 93.69 124 THR A CA 1
ATOM 955 C C . THR A 1 124 ? -16.622 -7.203 11.030 1.00 93.69 124 THR A C 1
ATOM 957 O O . THR A 1 124 ? -16.766 -7.278 12.246 1.00 93.69 124 THR A O 1
ATOM 960 N N . ASN A 1 125 ? -15.532 -7.708 10.443 1.00 94.62 125 ASN A N 1
ATOM 961 C CA . ASN A 1 125 ? -14.560 -8.549 11.145 1.00 94.62 125 ASN A CA 1
ATOM 962 C C . ASN A 1 125 ? -13.143 -7.961 11.132 1.00 94.62 125 ASN A C 1
ATOM 964 O O . ASN A 1 125 ? -12.680 -7.405 10.132 1.00 94.62 125 ASN A O 1
ATOM 968 N N . THR A 1 126 ? -12.421 -8.163 12.231 1.00 96.31 126 THR A N 1
ATOM 969 C CA . THR A 1 126 ? -11.008 -7.794 12.374 1.00 96.31 126 THR A CA 1
ATOM 970 C C . THR A 1 126 ? -10.138 -9.029 12.168 1.00 96.31 126 THR A C 1
ATOM 972 O O . THR A 1 126 ? -10.307 -10.030 12.858 1.00 96.31 126 THR A O 1
ATOM 975 N N . HIS A 1 127 ? -9.222 -8.968 11.202 1.00 95.56 127 HIS A N 1
ATOM 976 C CA . HIS A 1 127 ? -8.378 -10.093 10.795 1.00 95.56 127 HIS A CA 1
ATOM 977 C C . HIS A 1 127 ? -6.898 -9.772 11.003 1.00 95.56 127 HIS A C 1
ATOM 979 O O . HIS A 1 127 ? -6.519 -8.601 10.889 1.00 95.56 127 HIS A O 1
ATOM 985 N N . PRO A 1 128 ? -6.049 -10.779 11.266 1.00 97.50 128 PRO A N 1
ATOM 986 C CA . PRO A 1 128 ? -4.611 -10.575 11.239 1.00 97.50 128 PRO A CA 1
ATOM 987 C C . PRO A 1 128 ? -4.163 -10.240 9.811 1.00 97.50 128 PRO A C 1
ATOM 989 O O . PRO A 1 128 ? -4.635 -10.838 8.842 1.00 97.50 128 PRO A O 1
ATOM 992 N N . LEU A 1 129 ? -3.246 -9.286 9.686 1.00 95.94 129 LEU A N 1
ATOM 993 C CA . LEU A 1 129 ? -2.537 -9.016 8.441 1.00 95.94 129 LEU A CA 1
ATOM 994 C C . LEU A 1 129 ? -1.523 -10.132 8.183 1.00 95.94 129 LEU A C 1
ATOM 996 O O . LEU A 1 129 ? -0.787 -10.547 9.081 1.00 95.94 129 LEU A O 1
ATOM 1000 N N . THR A 1 130 ? -1.461 -10.595 6.940 1.00 93.81 130 THR A N 1
ATOM 1001 C CA . THR A 1 130 ? -0.371 -11.467 6.482 1.00 93.81 130 THR A CA 1
ATOM 1002 C C . THR A 1 130 ? 0.927 -10.669 6.326 1.00 93.81 130 THR A C 1
ATOM 1004 O O . THR A 1 130 ? 0.899 -9.442 6.209 1.00 93.81 130 THR A O 1
ATOM 1007 N N . MET A 1 131 ? 2.078 -11.349 6.288 1.00 88.62 131 MET A N 1
ATOM 1008 C CA . MET A 1 131 ? 3.378 -10.679 6.139 1.00 88.62 131 MET A CA 1
ATOM 1009 C C . MET A 1 131 ? 3.450 -9.821 4.864 1.00 88.62 131 MET A C 1
ATOM 1011 O O . MET A 1 131 ? 3.891 -8.676 4.925 1.00 88.62 131 MET A O 1
ATOM 1015 N N . ASP A 1 132 ? 2.936 -10.323 3.738 1.00 86.12 132 ASP A N 1
ATOM 1016 C CA . ASP A 1 132 ? 2.895 -9.576 2.473 1.00 86.12 132 ASP A CA 1
ATOM 1017 C C . ASP A 1 132 ? 2.061 -8.294 2.583 1.00 86.12 132 ASP A C 1
ATOM 1019 O O . ASP A 1 132 ? 2.382 -7.265 1.989 1.00 86.12 132 ASP A O 1
ATOM 1023 N N . GLU A 1 133 ? 0.985 -8.324 3.368 1.00 90.88 133 GLU A N 1
ATOM 1024 C CA . GLU A 1 133 ? 0.138 -7.155 3.587 1.00 90.88 133 GLU A CA 1
ATOM 1025 C C . GLU A 1 133 ? 0.777 -6.147 4.535 1.00 90.88 133 GLU A C 1
ATOM 1027 O O . GLU A 1 133 ? 0.632 -4.949 4.306 1.00 90.88 133 GLU A O 1
ATOM 1032 N N . VAL A 1 134 ? 1.513 -6.608 5.551 1.00 92.25 134 VAL A N 1
ATOM 1033 C CA . VAL A 1 134 ? 2.315 -5.736 6.421 1.00 92.25 134 VAL A CA 1
ATOM 1034 C C . VAL A 1 134 ? 3.391 -5.025 5.605 1.00 92.25 134 VAL A C 1
ATOM 1036 O O . VAL A 1 134 ? 3.499 -3.803 5.686 1.00 92.25 134 VAL A O 1
ATOM 1039 N N . MET A 1 135 ? 4.151 -5.761 4.788 1.00 87.00 135 MET A N 1
ATOM 1040 C CA . MET A 1 135 ? 5.213 -5.189 3.953 1.00 87.00 135 MET A CA 1
ATOM 1041 C C . MET A 1 135 ? 4.654 -4.181 2.949 1.00 87.00 135 MET A C 1
ATOM 1043 O O . MET A 1 135 ? 5.207 -3.093 2.792 1.00 87.00 135 MET A O 1
ATOM 1047 N N . ARG A 1 136 ? 3.514 -4.501 2.329 1.00 85.62 136 ARG A N 1
ATOM 1048 C CA . ARG A 1 136 ? 2.834 -3.585 1.414 1.00 85.62 136 ARG A CA 1
ATOM 1049 C C . ARG A 1 136 ? 2.342 -2.323 2.122 1.00 85.62 136 ARG A C 1
ATOM 1051 O O . ARG A 1 136 ? 2.635 -1.231 1.656 1.00 85.62 136 ARG A O 1
ATOM 1058 N N . LEU A 1 137 ? 1.652 -2.447 3.259 1.00 88.69 137 LEU A N 1
ATOM 1059 C CA . LEU A 1 137 ? 1.202 -1.284 4.038 1.00 88.69 137 LEU A CA 1
ATOM 1060 C C . LEU A 1 137 ? 2.382 -0.424 4.506 1.00 88.69 137 LEU A C 1
ATOM 1062 O O . LEU A 1 137 ? 2.274 0.798 4.538 1.00 88.69 137 LEU A O 1
ATOM 1066 N N . ALA A 1 138 ? 3.511 -1.045 4.854 1.00 88.94 138 ALA A N 1
ATOM 1067 C CA . ALA A 1 138 ? 4.712 -0.324 5.260 1.00 88.94 138 ALA A CA 1
ATOM 1068 C C . ALA A 1 138 ? 5.293 0.479 4.091 1.00 88.94 138 ALA A C 1
ATOM 1070 O O . ALA A 1 138 ? 5.724 1.614 4.296 1.00 88.94 138 ALA A O 1
ATOM 1071 N N . ASN A 1 139 ? 5.250 -0.082 2.880 1.00 85.50 139 ASN A N 1
ATOM 1072 C CA . ASN A 1 139 ? 5.649 0.601 1.655 1.00 85.50 139 ASN A CA 1
ATOM 1073 C C . ASN A 1 139 ? 4.687 1.747 1.293 1.00 85.50 139 ASN A C 1
ATOM 1075 O O . ASN A 1 139 ? 5.118 2.880 1.101 1.00 85.50 139 ASN A O 1
ATOM 1079 N N . GLU A 1 140 ? 3.376 1.488 1.294 1.00 84.19 140 GLU A N 1
ATOM 1080 C CA . GLU A 1 140 ? 2.330 2.486 1.012 1.00 84.19 140 GLU A CA 1
ATOM 1081 C C . GLU A 1 140 ? 2.380 3.684 1.979 1.00 84.19 140 GLU A C 1
ATOM 1083 O O . GLU A 1 140 ? 2.102 4.814 1.582 1.00 84.19 140 GLU A O 1
ATOM 1088 N N . ARG A 1 141 ? 2.748 3.451 3.248 1.00 85.31 141 ARG A N 1
ATOM 1089 C CA . ARG A 1 141 ? 2.866 4.492 4.287 1.00 85.31 141 ARG A CA 1
ATOM 1090 C C . ARG A 1 141 ? 4.258 5.124 4.380 1.00 85.31 141 ARG A C 1
ATOM 1092 O O . ARG A 1 141 ? 4.488 5.940 5.269 1.00 85.31 141 ARG A O 1
ATOM 1099 N N . GLY A 1 142 ? 5.197 4.743 3.511 1.00 81.94 142 GLY A N 1
ATOM 1100 C CA . GLY A 1 142 ? 6.566 5.270 3.521 1.00 81.94 142 GLY A CA 1
ATOM 1101 C C . GLY A 1 142 ? 7.373 4.919 4.778 1.00 81.94 142 GLY A C 1
ATOM 1102 O O . GLY A 1 142 ? 8.368 5.574 5.070 1.00 81.94 142 GLY A O 1
ATOM 1103 N N . ILE A 1 143 ? 6.955 3.897 5.535 1.00 84.25 143 ILE A N 1
ATOM 1104 C CA . ILE A 1 143 ? 7.754 3.313 6.628 1.00 84.25 143 ILE A CA 1
ATOM 1105 C C . ILE A 1 143 ? 8.941 2.546 6.037 1.00 84.25 143 ILE A C 1
ATOM 1107 O O . ILE A 1 143 ? 10.025 2.488 6.615 1.00 84.25 143 ILE A O 1
ATOM 1111 N N . LEU A 1 144 ? 8.707 1.930 4.882 1.00 83.88 144 LEU A N 1
ATOM 1112 C CA . LEU A 1 144 ? 9.653 1.131 4.132 1.00 83.88 144 LEU A CA 1
ATOM 1113 C C . LEU A 1 144 ? 9.679 1.649 2.694 1.00 83.88 144 LEU A C 1
ATOM 1115 O O . LEU A 1 144 ? 8.655 2.063 2.165 1.00 83.88 144 LEU A O 1
ATOM 1119 N N . HIS A 1 145 ? 10.851 1.617 2.073 1.00 86.12 145 HIS A N 1
ATOM 1120 C CA . HIS A 1 145 ? 11.029 1.961 0.666 1.00 86.12 145 HIS A CA 1
ATOM 1121 C C . HIS A 1 145 ? 11.556 0.723 -0.042 1.00 86.12 145 HIS A C 1
ATOM 1123 O O . HIS A 1 145 ? 12.756 0.442 0.019 1.00 86.12 145 HIS A O 1
ATOM 1129 N N . TRP A 1 146 ? 10.653 -0.072 -0.619 1.00 90.00 146 TRP A N 1
ATOM 1130 C CA . TRP A 1 146 ? 10.980 -1.376 -1.196 1.00 90.00 146 TRP A CA 1
ATOM 1131 C C . TRP A 1 146 ? 12.094 -1.265 -2.240 1.00 90.00 146 TRP A C 1
ATOM 1133 O O . TRP A 1 146 ? 13.022 -2.070 -2.266 1.00 90.00 146 TRP A O 1
ATOM 1143 N N . GLU A 1 147 ? 12.052 -0.217 -3.053 1.00 91.25 147 GLU A N 1
ATOM 1144 C CA . GLU A 1 147 ? 13.014 0.081 -4.104 1.00 91.25 147 GLU A CA 1
ATOM 1145 C C . GLU A 1 147 ? 14.424 0.378 -3.571 1.00 91.25 147 GLU A C 1
ATOM 1147 O O . GLU A 1 147 ? 15.405 0.151 -4.278 1.00 91.25 147 GLU A O 1
ATOM 1152 N N . LEU A 1 148 ? 14.536 0.833 -2.318 1.00 93.00 148 LEU A N 1
ATOM 1153 C CA . LEU A 1 148 ? 15.802 1.155 -1.655 1.00 93.00 148 LEU A CA 1
ATOM 1154 C C . LEU A 1 148 ? 16.382 -0.019 -0.856 1.00 93.00 148 LEU A C 1
ATOM 1156 O O . LEU A 1 148 ? 17.504 0.080 -0.357 1.00 93.00 148 LEU A O 1
ATOM 1160 N N . GLN A 1 149 ? 15.638 -1.116 -0.709 1.00 92.62 149 GLN A N 1
ATOM 1161 C CA . GLN A 1 149 ? 16.131 -2.307 -0.022 1.00 92.62 149 GLN A CA 1
ATOM 1162 C C . GLN A 1 149 ? 17.159 -3.046 -0.871 1.00 92.62 149 GLN A C 1
ATOM 1164 O O . GLN A 1 149 ? 17.092 -3.010 -2.101 1.00 92.62 149 GLN A O 1
ATOM 1169 N N . SER A 1 150 ? 18.089 -3.740 -0.213 1.00 93.75 150 SER A N 1
ATOM 1170 C CA . SER A 1 150 ? 19.032 -4.627 -0.888 1.00 93.75 150 SER A CA 1
ATOM 1171 C C . SER A 1 150 ? 18.287 -5.727 -1.645 1.00 93.75 150 SER A C 1
ATOM 1173 O O . SER A 1 150 ? 17.403 -6.401 -1.108 1.00 93.75 150 SER A O 1
ATOM 1175 N N . ALA A 1 151 ? 18.653 -5.914 -2.911 1.00 93.56 151 ALA A N 1
ATOM 1176 C CA . ALA A 1 151 ? 18.128 -6.994 -3.727 1.00 93.56 151 ALA A CA 1
ATOM 1177 C C . ALA A 1 151 ? 18.700 -8.318 -3.203 1.00 93.56 151 ALA A C 1
ATOM 1179 O O . ALA A 1 151 ? 19.898 -8.602 -3.303 1.00 93.56 151 ALA A O 1
ATOM 1180 N N . THR A 1 152 ? 17.839 -9.111 -2.567 1.00 89.06 152 THR A N 1
ATOM 1181 C CA . THR A 1 152 ? 18.255 -10.319 -1.848 1.00 89.06 152 THR A CA 1
ATOM 1182 C C . THR A 1 152 ? 18.884 -11.329 -2.806 1.00 89.06 152 THR A C 1
ATOM 1184 O O . THR A 1 152 ? 18.330 -11.620 -3.861 1.00 89.06 152 THR A O 1
ATOM 1187 N N . GLY A 1 153 ? 20.036 -11.882 -2.422 1.00 91.44 153 GLY A N 1
ATOM 1188 C CA . GLY A 1 153 ? 20.752 -12.875 -3.228 1.00 91.44 153 GLY A CA 1
ATOM 1189 C C . GLY A 1 153 ? 21.560 -12.299 -4.394 1.00 91.44 153 GLY A C 1
ATOM 1190 O O . GLY A 1 153 ? 22.044 -13.080 -5.207 1.00 91.44 153 GLY A O 1
ATOM 1191 N N . THR A 1 154 ? 21.722 -10.973 -4.468 1.00 95.44 154 THR A N 1
ATOM 1192 C CA . THR A 1 154 ? 22.505 -10.304 -5.520 1.00 95.44 154 THR A CA 1
ATOM 1193 C C . THR A 1 154 ? 23.837 -9.758 -5.012 1.00 95.44 154 THR A C 1
ATOM 1195 O O . THR A 1 154 ? 24.049 -9.573 -3.810 1.00 95.44 154 THR A O 1
ATOM 1198 N N . THR A 1 155 ? 24.733 -9.458 -5.947 1.00 95.00 155 THR A N 1
ATOM 1199 C CA . THR A 1 155 ? 25.951 -8.677 -5.731 1.00 95.00 155 THR A CA 1
ATOM 1200 C C . THR A 1 155 ? 26.130 -7.652 -6.852 1.00 95.00 155 THR A C 1
ATOM 1202 O O . THR A 1 155 ? 25.386 -7.628 -7.830 1.00 95.00 155 THR A O 1
ATOM 1205 N N . MET A 1 156 ? 27.155 -6.805 -6.752 1.00 94.44 156 MET A N 1
ATOM 1206 C CA . MET A 1 156 ? 27.467 -5.833 -7.806 1.00 94.44 156 MET A CA 1
ATOM 1207 C C . MET A 1 156 ? 27.761 -6.468 -9.175 1.00 94.44 156 MET A C 1
ATOM 1209 O O . MET A 1 156 ? 27.659 -5.767 -10.177 1.00 94.44 156 MET A O 1
ATOM 1213 N N . SER A 1 157 ? 28.091 -7.768 -9.247 1.00 94.94 157 SER A N 1
ATOM 1214 C CA . SER A 1 157 ? 28.281 -8.473 -10.525 1.00 94.94 157 SER A CA 1
ATOM 1215 C C . SER A 1 157 ? 26.992 -8.661 -11.321 1.00 94.94 157 SER A C 1
ATOM 1217 O O . SER A 1 157 ? 27.059 -8.893 -12.523 1.00 94.94 157 SER A O 1
ATOM 1219 N N . ASP A 1 158 ? 25.834 -8.564 -10.666 1.00 96.12 158 ASP A N 1
ATOM 1220 C CA . ASP A 1 158 ? 24.531 -8.739 -11.312 1.00 96.12 158 ASP A CA 1
ATOM 1221 C C . ASP A 1 158 ? 24.069 -7.460 -12.030 1.00 96.12 158 ASP A C 1
ATOM 1223 O O . ASP A 1 158 ? 23.073 -7.473 -12.760 1.00 96.12 158 ASP A O 1
ATOM 1227 N N . LEU A 1 159 ? 24.813 -6.359 -11.858 1.00 96.25 159 LEU A N 1
ATOM 1228 C CA . LEU A 1 159 ? 24.614 -5.108 -12.578 1.00 96.25 159 LEU A CA 1
ATOM 1229 C C . LEU A 1 159 ? 25.475 -5.045 -13.844 1.00 96.25 159 LEU A C 1
ATOM 1231 O O . LEU A 1 159 ? 26.689 -5.253 -13.834 1.00 96.25 159 LEU A O 1
ATOM 1235 N N . ASP A 1 160 ? 24.834 -4.649 -14.933 1.00 95.44 160 ASP A N 1
ATOM 1236 C CA . ASP A 1 160 ? 25.454 -4.299 -16.195 1.00 95.44 160 ASP A CA 1
ATOM 1237 C C . ASP A 1 160 ? 26.046 -2.883 -16.118 1.00 95.44 160 ASP A C 1
ATOM 1239 O O . ASP A 1 160 ? 25.377 -1.856 -16.288 1.00 95.44 160 ASP A O 1
ATOM 1243 N N . MET A 1 161 ? 27.355 -2.831 -15.885 1.00 90.12 161 MET A N 1
ATOM 1244 C CA . MET A 1 161 ? 28.105 -1.578 -15.807 1.00 90.12 161 MET A CA 1
ATOM 1245 C C . MET A 1 161 ? 28.144 -0.811 -17.138 1.00 90.12 161 MET A C 1
ATOM 1247 O O . MET A 1 161 ? 28.389 0.399 -17.132 1.00 90.12 161 MET A O 1
ATOM 1251 N N . GLN A 1 162 ? 27.865 -1.454 -18.280 1.00 91.38 162 GLN A N 1
ATOM 1252 C CA . GLN A 1 162 ? 27.704 -0.740 -19.548 1.00 91.38 162 GLN A CA 1
ATOM 1253 C C . GLN A 1 162 ? 26.408 0.072 -19.544 1.00 91.38 162 GLN A C 1
ATOM 1255 O O . GLN A 1 162 ? 26.438 1.244 -19.928 1.00 91.38 162 GLN A O 1
ATOM 1260 N N . LYS A 1 163 ? 25.298 -0.490 -19.039 1.00 91.88 163 LYS A N 1
ATOM 1261 C CA . LYS A 1 163 ? 24.027 0.245 -18.863 1.00 91.88 163 LYS A CA 1
ATOM 1262 C C . LYS A 1 163 ? 24.203 1.435 -17.918 1.00 91.88 163 LYS A C 1
ATOM 1264 O O . LYS A 1 163 ? 23.749 2.536 -18.234 1.00 91.88 163 LYS A O 1
ATOM 1269 N N . VAL A 1 164 ? 24.939 1.253 -16.817 1.00 89.38 164 VAL A N 1
ATOM 1270 C CA . VAL A 1 164 ? 25.299 2.351 -15.899 1.00 89.38 164 VAL A CA 1
ATOM 1271 C C . VAL A 1 164 ? 26.086 3.439 -16.637 1.00 89.38 164 VAL A C 1
ATOM 1273 O O . VAL A 1 164 ? 25.726 4.614 -16.582 1.00 89.38 164 VAL A O 1
ATOM 1276 N N . GLY A 1 165 ? 27.128 3.064 -17.385 1.00 86.69 165 GLY A N 1
ATOM 1277 C CA . GLY A 1 165 ? 27.943 4.012 -18.146 1.00 86.69 165 GLY A CA 1
ATOM 1278 C C . GLY A 1 165 ? 27.157 4.778 -19.217 1.00 86.69 165 GLY A C 1
ATOM 1279 O O . GLY A 1 165 ? 27.359 5.981 -19.388 1.00 86.69 165 GLY A O 1
ATOM 1280 N N . LEU A 1 166 ? 26.234 4.112 -19.919 1.00 87.38 166 LEU A N 1
ATOM 1281 C CA . LEU A 1 166 ? 25.343 4.746 -20.896 1.00 87.38 166 LEU A CA 1
ATOM 1282 C C . LEU A 1 166 ? 24.405 5.756 -20.231 1.00 87.38 166 LEU A C 1
ATOM 1284 O O . LEU A 1 166 ? 24.292 6.886 -20.710 1.00 87.38 166 LEU A O 1
ATOM 1288 N N . PHE A 1 167 ? 23.788 5.380 -19.110 1.00 86.31 167 PHE A N 1
ATOM 1289 C CA . PHE A 1 167 ? 22.922 6.269 -18.338 1.00 86.31 167 PHE A CA 1
ATOM 1290 C C . PHE A 1 167 ? 23.667 7.522 -17.863 1.00 86.31 167 PHE A C 1
ATOM 1292 O O . PHE A 1 167 ? 23.159 8.637 -17.991 1.00 86.31 167 PHE A O 1
ATOM 1299 N N . LEU A 1 168 ? 24.896 7.364 -17.364 1.00 80.94 168 LEU A N 1
ATOM 1300 C CA . LEU A 1 168 ? 25.708 8.492 -16.907 1.00 80.94 168 LEU A CA 1
ATOM 1301 C C . LEU A 1 168 ? 26.097 9.426 -18.052 1.00 80.94 168 LEU A C 1
ATOM 1303 O O . LEU A 1 168 ? 25.933 10.634 -17.911 1.00 80.94 168 LEU A O 1
ATOM 1307 N N . LYS A 1 169 ? 26.503 8.889 -19.210 1.00 81.06 169 LYS A N 1
ATOM 1308 C CA . LYS A 1 169 ? 26.789 9.699 -20.408 1.00 81.06 169 LYS A CA 1
ATOM 1309 C C . LYS A 1 169 ? 25.573 10.497 -20.868 1.00 81.06 169 LYS A C 1
ATOM 1311 O O . LYS A 1 169 ? 25.696 11.679 -21.179 1.00 81.06 169 LYS A O 1
ATOM 1316 N N . GLN A 1 170 ? 24.398 9.866 -20.899 1.00 79.25 170 GLN A N 1
ATOM 1317 C CA . GLN A 1 170 ? 23.153 10.556 -21.236 1.00 79.25 170 GLN A CA 1
ATOM 1318 C C . GLN A 1 170 ? 22.873 11.669 -20.223 1.00 79.25 170 GLN A C 1
ATOM 1320 O O . GLN A 1 170 ? 22.632 12.808 -20.608 1.00 79.25 170 GLN A O 1
ATOM 1325 N N . ARG A 1 171 ? 22.988 11.382 -18.925 1.00 71.25 171 ARG A N 1
ATOM 1326 C CA . ARG A 1 171 ? 22.767 12.367 -17.862 1.00 71.25 171 ARG A CA 1
ATOM 1327 C C . ARG A 1 171 ? 23.751 13.540 -17.907 1.00 71.25 171 ARG A C 1
ATOM 1329 O O . ARG A 1 171 ? 23.333 14.665 -17.659 1.00 71.25 171 ARG A O 1
ATOM 1336 N N . GLU A 1 172 ? 25.024 13.306 -18.209 1.00 68.19 172 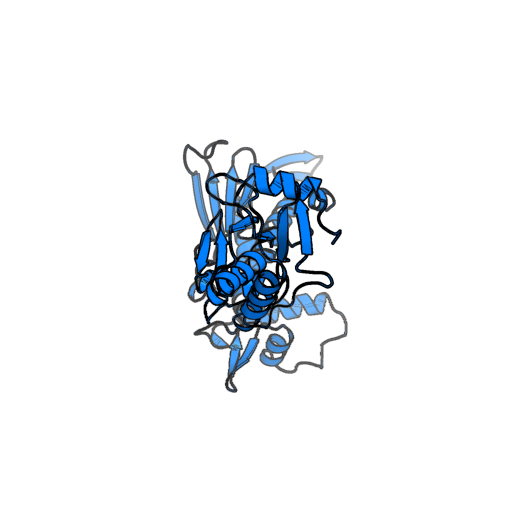GLU A N 1
ATOM 1337 C CA . GLU A 1 172 ? 26.035 14.360 -18.374 1.00 68.19 172 GLU A CA 1
ATOM 1338 C C . GLU A 1 172 ? 25.763 15.231 -19.602 1.00 68.19 172 GLU A C 1
ATOM 1340 O O . GLU A 1 172 ? 25.900 16.450 -19.524 1.00 68.19 172 GLU A O 1
ATOM 1345 N N . ALA A 1 173 ? 25.281 14.642 -20.702 1.00 58.44 173 ALA A N 1
ATOM 1346 C CA . ALA A 1 173 ? 24.814 15.410 -21.855 1.00 58.44 173 ALA A CA 1
ATOM 1347 C C . ALA A 1 173 ? 23.643 16.352 -21.494 1.00 58.44 173 ALA A C 1
ATOM 1349 O O . ALA A 1 173 ? 23.520 17.422 -22.086 1.00 58.44 173 ALA A O 1
ATOM 1350 N N . PHE A 1 174 ? 22.831 15.995 -20.488 1.00 51.88 174 PHE A N 1
ATOM 1351 C CA . PHE A 1 174 ? 21.752 16.832 -19.941 1.00 51.88 174 PHE A CA 1
ATOM 1352 C C . PHE A 1 174 ? 22.180 17.761 -18.788 1.00 51.88 174 PHE A C 1
ATOM 1354 O O . PHE A 1 174 ? 21.464 18.714 -18.481 1.00 51.88 174 PHE A O 1
ATOM 1361 N N . LYS A 1 175 ? 23.327 17.519 -18.139 1.00 52.84 175 LYS A N 1
ATOM 1362 C CA . LYS A 1 175 ? 23.852 18.326 -17.026 1.00 52.84 175 LYS A CA 1
ATOM 1363 C C . LYS A 1 175 ? 25.267 18.805 -17.334 1.00 52.84 175 LYS A C 1
ATOM 1365 O O . LYS A 1 175 ? 26.247 18.197 -16.908 1.00 52.84 175 LYS A O 1
ATOM 1370 N N . GLN A 1 176 ? 25.376 19.954 -17.997 1.00 51.09 176 GLN A N 1
ATOM 1371 C CA . GLN A 1 176 ? 26.625 20.711 -17.979 1.00 51.09 176 GLN A CA 1
ATOM 1372 C C . GLN A 1 176 ? 26.920 21.148 -16.524 1.00 51.09 176 GLN A C 1
ATOM 1374 O O . GLN A 1 176 ? 26.181 21.939 -15.953 1.00 51.09 176 GLN A O 1
ATOM 1379 N N . GLN A 1 177 ? 28.011 20.613 -15.950 1.00 49.28 177 GLN A N 1
ATOM 1380 C CA . GLN A 1 177 ? 28.851 21.190 -14.873 1.00 49.28 177 GLN A CA 1
ATOM 1381 C C . GLN A 1 177 ? 28.720 20.820 -13.372 1.00 49.28 177 GLN A C 1
ATOM 1383 O O . GLN A 1 177 ? 29.563 21.298 -12.622 1.00 49.28 177 GLN A O 1
ATOM 1388 N N . GLU A 1 178 ? 27.847 19.932 -12.874 1.00 51.62 178 GL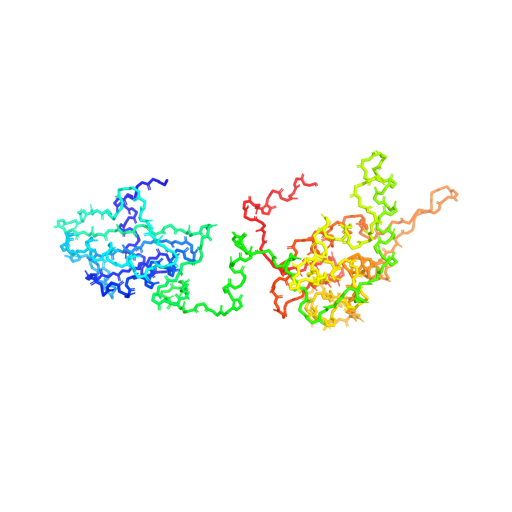U A N 1
ATOM 1389 C CA . GLU A 1 178 ? 27.728 19.772 -11.391 1.00 51.62 178 GLU A CA 1
ATOM 1390 C C . GLU A 1 178 ? 28.269 18.488 -10.728 1.00 51.62 178 GLU A C 1
ATOM 1392 O O . GLU A 1 178 ? 28.352 18.434 -9.501 1.00 51.62 178 GLU A O 1
ATOM 1397 N N . TYR A 1 179 ? 28.668 17.452 -11.475 1.00 50.06 179 TYR A N 1
ATOM 1398 C CA . TYR A 1 179 ? 28.984 16.142 -10.865 1.00 50.06 179 TYR A CA 1
ATOM 1399 C C . TYR A 1 179 ? 30.377 15.577 -11.142 1.00 50.06 179 TYR A C 1
ATOM 1401 O O . TYR A 1 179 ? 30.734 14.582 -10.512 1.00 50.06 179 TYR A O 1
ATOM 1409 N N . GLN A 1 180 ? 31.186 16.219 -11.992 1.00 51.53 180 GLN A N 1
ATOM 1410 C CA . GLN A 1 180 ? 32.438 15.629 -12.491 1.00 51.53 180 GLN A CA 1
ATOM 1411 C C . GLN A 1 180 ? 33.481 15.291 -11.407 1.00 51.53 180 GLN A C 1
ATOM 1413 O O . GLN A 1 180 ? 34.388 14.522 -11.690 1.00 51.53 180 GLN A O 1
ATOM 1418 N N . ASN A 1 181 ? 33.338 15.778 -10.165 1.00 51.59 181 ASN A N 1
ATOM 1419 C CA . ASN A 1 181 ? 34.346 15.596 -9.111 1.00 51.59 181 ASN A CA 1
ATOM 1420 C C . ASN A 1 181 ? 33.825 15.051 -7.759 1.00 51.59 181 ASN A C 1
ATOM 1422 O O . ASN A 1 181 ? 34.594 15.011 -6.802 1.00 51.59 181 ASN A O 1
ATOM 1426 N N . ARG A 1 182 ? 32.543 14.656 -7.613 1.00 52.44 182 ARG A N 1
ATOM 1427 C CA . ARG A 1 182 ? 32.013 14.161 -6.308 1.00 52.44 182 ARG A CA 1
ATOM 1428 C C . ARG A 1 182 ? 32.057 12.644 -6.124 1.00 52.44 182 ARG A C 1
ATOM 1430 O O . ARG A 1 182 ? 32.051 12.189 -4.979 1.00 52.44 182 ARG A O 1
ATOM 1437 N N . PHE A 1 183 ? 32.085 11.877 -7.209 1.00 57.03 183 PHE A N 1
ATOM 1438 C CA . PHE A 1 183 ? 32.060 10.415 -7.176 1.00 57.03 183 PHE A CA 1
ATOM 1439 C C . PHE A 1 183 ? 33.119 9.884 -8.141 1.00 57.03 183 PHE A C 1
ATOM 1441 O O . PHE A 1 183 ? 33.052 10.147 -9.335 1.00 57.03 183 PHE A O 1
ATOM 1448 N N . ASP A 1 184 ? 34.115 9.193 -7.601 1.00 67.25 184 ASP A N 1
ATOM 1449 C CA . ASP A 1 184 ? 35.323 8.728 -8.294 1.00 67.25 184 ASP A CA 1
ATOM 1450 C C . ASP A 1 184 ? 35.234 7.261 -8.751 1.00 67.25 184 ASP A C 1
ATOM 1452 O O . ASP A 1 184 ? 36.079 6.820 -9.527 1.00 67.25 184 ASP A O 1
ATOM 1456 N N . THR A 1 185 ? 34.200 6.515 -8.333 1.00 78.50 185 THR A N 1
ATOM 1457 C CA . THR A 1 185 ? 33.958 5.129 -8.769 1.00 78.50 185 THR A CA 1
ATOM 1458 C C . THR A 1 185 ? 32.482 4.854 -9.110 1.00 78.50 185 THR A C 1
ATOM 1460 O O . THR A 1 185 ? 31.589 5.501 -8.541 1.00 78.50 185 THR A O 1
ATOM 1463 N N . PRO A 1 186 ? 32.184 3.886 -10.007 1.00 77.69 186 PRO A N 1
ATOM 1464 C CA . PRO A 1 186 ? 30.816 3.456 -10.313 1.00 77.69 186 PRO A CA 1
ATOM 1465 C C . PRO A 1 186 ? 29.999 3.065 -9.075 1.00 77.69 186 PRO A C 1
ATOM 1467 O O . PRO A 1 186 ? 28.819 3.398 -8.986 1.00 77.69 186 PRO A O 1
ATOM 1470 N N . GLU A 1 187 ? 30.620 2.428 -8.082 1.00 83.50 187 GLU A N 1
ATOM 1471 C CA . GLU A 1 187 ? 29.971 2.028 -6.831 1.00 83.50 187 GLU A CA 1
ATOM 1472 C C . GLU A 1 187 ? 29.474 3.246 -6.048 1.00 83.50 187 GLU A C 1
ATOM 1474 O O . GLU A 1 187 ? 28.320 3.283 -5.623 1.00 83.50 187 GLU A O 1
ATOM 1479 N N . ARG A 1 188 ? 30.304 4.288 -5.907 1.00 82.88 188 ARG A N 1
ATOM 1480 C CA . ARG A 1 188 ? 29.903 5.524 -5.218 1.00 82.88 188 ARG A CA 1
ATOM 1481 C C . ARG A 1 188 ? 28.794 6.263 -5.952 1.00 82.88 188 ARG A C 1
ATOM 1483 O O . ARG A 1 188 ? 27.936 6.862 -5.305 1.00 82.88 188 ARG A O 1
ATOM 1490 N N . ILE A 1 189 ? 28.782 6.204 -7.282 1.00 84.56 189 ILE A N 1
ATOM 1491 C CA . ILE A 1 189 ? 27.688 6.753 -8.086 1.00 84.56 189 ILE A CA 1
ATOM 1492 C C . ILE A 1 189 ? 26.396 5.974 -7.826 1.00 84.56 189 ILE A C 1
ATOM 1494 O O . ILE A 1 189 ? 25.362 6.586 -7.572 1.00 84.56 189 ILE A O 1
ATOM 1498 N N . LEU A 1 190 ? 26.442 4.642 -7.832 1.00 90.38 190 LEU A N 1
ATOM 1499 C CA . LEU A 1 190 ? 25.272 3.800 -7.573 1.00 90.38 190 LEU A CA 1
ATOM 1500 C C . LEU A 1 190 ? 24.737 3.983 -6.145 1.00 90.38 190 LEU A C 1
ATOM 1502 O O . LEU A 1 190 ? 23.524 4.089 -5.966 1.00 90.38 190 LEU A O 1
ATOM 1506 N N . LEU A 1 191 ? 25.613 4.136 -5.147 1.00 91.00 191 LEU A N 1
ATOM 1507 C CA . LEU A 1 191 ? 25.239 4.513 -3.777 1.00 91.00 191 LEU A CA 1
ATOM 1508 C C . LEU A 1 191 ? 24.565 5.895 -3.726 1.00 91.00 191 LEU A C 1
ATOM 1510 O O . LEU A 1 191 ? 23.549 6.079 -3.052 1.00 91.00 191 LEU A O 1
ATOM 1514 N N . ALA A 1 192 ? 25.091 6.876 -4.466 1.00 86.81 192 ALA A N 1
ATOM 1515 C CA . ALA A 1 192 ? 24.515 8.219 -4.542 1.00 86.81 192 ALA A CA 1
ATOM 1516 C C . ALA A 1 192 ? 23.151 8.244 -5.247 1.00 86.81 192 ALA A C 1
ATOM 1518 O O . ALA A 1 192 ? 22.266 9.002 -4.853 1.00 86.81 192 ALA A O 1
ATOM 1519 N N . LEU A 1 193 ? 22.975 7.394 -6.261 1.00 89.25 193 LEU A N 1
ATOM 1520 C CA . LEU A 1 193 ? 21.715 7.163 -6.966 1.00 89.25 193 LEU A CA 1
ATOM 1521 C C . LEU A 1 193 ? 20.736 6.283 -6.182 1.00 89.25 193 LEU A C 1
ATOM 1523 O O . LEU A 1 193 ? 19.625 6.067 -6.655 1.00 89.25 193 LEU A O 1
ATOM 1527 N N . LYS A 1 194 ? 21.147 5.750 -5.023 1.00 94.06 194 LYS A N 1
ATOM 1528 C CA . LYS A 1 194 ? 20.388 4.759 -4.247 1.00 94.06 194 LYS A CA 1
ATOM 1529 C C . LYS A 1 194 ? 20.048 3.483 -5.032 1.00 94.06 194 LYS A C 1
ATOM 1531 O O . LYS A 1 194 ? 19.105 2.770 -4.708 1.00 94.06 194 LYS A O 1
ATOM 1536 N N . CYS A 1 195 ? 20.853 3.190 -6.049 1.00 95.75 195 CYS A N 1
ATOM 1537 C CA . CYS A 1 195 ? 20.851 1.944 -6.814 1.00 95.75 195 CYS A CA 1
ATOM 1538 C C . CYS A 1 195 ? 21.732 0.866 -6.158 1.00 95.75 195 CYS A C 1
ATOM 1540 O O . CYS A 1 195 ? 21.732 -0.287 -6.576 1.00 95.75 195 CYS A O 1
ATOM 1542 N N . ALA A 1 196 ? 22.486 1.234 -5.126 1.00 95.31 196 ALA A N 1
ATOM 1543 C CA . ALA A 1 196 ? 23.194 0.321 -4.246 1.00 95.31 196 ALA A CA 1
ATOM 1544 C C . ALA A 1 196 ? 23.075 0.803 -2.794 1.00 95.31 196 ALA A C 1
ATOM 1546 O O . ALA A 1 196 ? 22.774 1.975 -2.539 1.00 95.31 196 ALA A O 1
ATOM 1547 N N . VAL A 1 197 ? 23.323 -0.101 -1.852 1.00 95.31 197 VAL A N 1
ATOM 1548 C CA . VAL A 1 197 ? 23.334 0.151 -0.410 1.00 95.31 197 VAL A CA 1
ATOM 1549 C C . VAL A 1 197 ? 24.516 -0.573 0.231 1.00 95.31 197 VAL A C 1
ATOM 1551 O O . VAL A 1 197 ? 24.911 -1.650 -0.213 1.00 95.31 197 VAL A O 1
ATOM 1554 N N . GLU A 1 198 ? 25.090 0.022 1.275 1.00 93.06 198 GLU A N 1
ATOM 1555 C CA . GLU A 1 198 ? 26.080 -0.646 2.118 1.00 93.06 198 GLU A CA 1
ATOM 1556 C C . GLU A 1 198 ? 25.372 -1.471 3.195 1.00 93.06 198 GLU A C 1
ATOM 1558 O O . GLU A 1 198 ? 24.604 -0.945 4.002 1.00 93.06 198 GLU A O 1
ATOM 1563 N N . GLN A 1 199 ? 25.639 -2.773 3.220 1.00 89.31 199 GLN A N 1
ATOM 1564 C CA . GLN A 1 199 ? 25.102 -3.700 4.206 1.00 89.31 199 GLN A CA 1
ATOM 1565 C C . GLN A 1 199 ? 26.183 -4.706 4.593 1.00 89.31 199 GLN A C 1
ATOM 1567 O O . GLN A 1 199 ? 26.781 -5.348 3.735 1.00 89.31 199 GLN A O 1
ATOM 1572 N N . ASN A 1 200 ? 26.436 -4.860 5.897 1.00 87.81 200 ASN A N 1
ATOM 1573 C CA . ASN A 1 200 ? 27.463 -5.768 6.425 1.00 87.81 200 ASN A CA 1
ATOM 1574 C C . ASN A 1 200 ? 28.852 -5.563 5.777 1.00 87.81 200 ASN A C 1
ATOM 1576 O O . ASN A 1 200 ? 29.537 -6.532 5.460 1.00 87.81 200 ASN A O 1
ATOM 1580 N N . ASN A 1 201 ? 29.256 -4.303 5.570 1.00 88.75 201 ASN A N 1
ATOM 1581 C CA . ASN A 1 201 ? 30.498 -3.899 4.887 1.00 88.75 201 ASN A CA 1
ATOM 1582 C C . ASN A 1 201 ? 30.609 -4.337 3.412 1.00 88.75 201 ASN A C 1
ATOM 1584 O O . ASN A 1 201 ? 31.701 -4.313 2.847 1.00 88.75 201 ASN A O 1
ATOM 1588 N N . LEU A 1 202 ? 29.498 -4.721 2.781 1.00 91.06 202 LEU A N 1
ATOM 1589 C CA . LEU A 1 202 ? 29.415 -5.008 1.353 1.00 91.06 202 LEU A CA 1
ATOM 1590 C C . LEU A 1 202 ? 28.519 -3.979 0.668 1.00 91.06 202 LEU A C 1
ATOM 1592 O O . LEU A 1 202 ? 27.514 -3.548 1.231 1.00 91.06 202 LEU A O 1
ATOM 1596 N N . VAL A 1 203 ? 28.866 -3.618 -0.565 1.00 93.12 203 VAL A N 1
ATOM 1597 C CA . VAL A 1 203 ? 27.985 -2.845 -1.444 1.00 93.12 203 VAL A CA 1
ATOM 1598 C C . VAL A 1 203 ? 27.120 -3.835 -2.213 1.00 93.12 203 VAL A C 1
ATOM 1600 O O . VAL A 1 203 ? 27.641 -4.706 -2.909 1.00 93.12 203 VAL A O 1
ATOM 1603 N N . ILE A 1 204 ? 25.805 -3.721 -2.059 1.00 95.62 204 ILE A N 1
ATOM 1604 C CA . ILE A 1 204 ? 24.821 -4.611 -2.678 1.00 95.62 204 ILE A CA 1
ATOM 1605 C C . ILE A 1 204 ? 23.865 -3.752 -3.511 1.00 95.62 204 ILE A C 1
ATOM 1607 O O . ILE A 1 204 ? 23.479 -2.671 -3.049 1.00 95.62 204 ILE A O 1
ATOM 1611 N N . PRO A 1 205 ? 23.459 -4.188 -4.716 1.00 97.12 205 PRO A N 1
ATOM 1612 C CA . PRO A 1 205 ? 22.415 -3.509 -5.467 1.00 97.12 205 PRO A CA 1
ATOM 1613 C C . PRO A 1 205 ? 21.136 -3.367 -4.647 1.00 97.12 205 PRO A C 1
ATOM 1615 O O . PRO A 1 205 ? 20.750 -4.267 -3.900 1.00 97.12 205 PRO A O 1
ATOM 1618 N N . THR A 1 206 ? 20.447 -2.244 -4.807 1.00 97.56 206 THR A N 1
ATOM 1619 C CA . THR A 1 206 ? 19.060 -2.148 -4.353 1.00 97.56 206 THR A CA 1
ATOM 1620 C C . THR A 1 206 ? 18.125 -2.776 -5.381 1.00 97.56 206 THR A C 1
ATOM 1622 O O . THR A 1 206 ? 18.514 -3.005 -6.530 1.00 97.56 206 THR A O 1
ATOM 1625 N N . ASN A 1 207 ? 16.868 -3.009 -5.004 1.00 96.75 207 ASN A N 1
ATOM 1626 C CA . ASN A 1 207 ? 15.837 -3.423 -5.955 1.00 96.75 207 ASN A CA 1
ATOM 1627 C C . ASN A 1 207 ? 15.727 -2.436 -7.133 1.00 96.75 207 ASN A C 1
ATOM 1629 O O . ASN A 1 207 ? 15.637 -2.866 -8.282 1.00 96.75 207 ASN A O 1
ATOM 1633 N N . ALA A 1 208 ? 15.818 -1.124 -6.879 1.00 96.56 208 ALA A N 1
ATOM 1634 C CA . ALA A 1 208 ? 15.888 -0.112 -7.934 1.00 96.56 208 ALA A CA 1
ATOM 1635 C C . ALA A 1 208 ? 17.122 -0.295 -8.826 1.00 96.56 208 ALA A C 1
ATOM 1637 O O . ALA A 1 208 ? 17.005 -0.277 -10.050 1.00 96.56 208 ALA A O 1
ATOM 1638 N N . GLY A 1 209 ? 18.302 -0.502 -8.234 1.00 97.00 209 GLY A N 1
ATOM 1639 C CA . GLY A 1 209 ? 19.527 -0.713 -9.003 1.00 97.00 209 GLY A CA 1
ATOM 1640 C C . GLY A 1 209 ? 19.434 -1.909 -9.937 1.00 97.00 209 GLY A C 1
ATOM 1641 O O . GLY A 1 209 ? 19.783 -1.797 -11.112 1.00 97.00 209 GLY A O 1
ATOM 1642 N N . LEU A 1 210 ? 18.888 -3.021 -9.445 1.00 97.38 210 LEU A N 1
ATOM 1643 C CA . LEU A 1 210 ? 18.659 -4.209 -10.256 1.00 97.38 210 LEU A CA 1
ATOM 1644 C C . LEU A 1 210 ? 17.642 -3.939 -11.375 1.00 97.38 210 LEU A C 1
ATOM 1646 O O . LEU A 1 210 ? 17.884 -4.305 -12.519 1.00 97.38 210 LEU A O 1
ATOM 1650 N N . LEU A 1 211 ? 16.540 -3.247 -11.086 1.00 97.25 211 LEU A N 1
ATOM 1651 C CA . LEU A 1 211 ? 15.519 -2.912 -12.082 1.00 97.25 211 LEU A CA 1
ATOM 1652 C C . LEU A 1 211 ? 16.016 -1.968 -13.184 1.00 97.25 211 LEU A C 1
ATOM 1654 O O . LEU A 1 211 ? 15.544 -2.064 -14.314 1.00 97.25 211 LEU A O 1
ATOM 1658 N N . PHE A 1 212 ? 16.952 -1.066 -12.894 1.00 96.62 212 PHE A N 1
ATOM 1659 C CA . PHE A 1 212 ? 17.495 -0.141 -13.894 1.00 96.62 212 PHE A CA 1
ATOM 1660 C C . PHE A 1 212 ? 18.708 -0.689 -14.640 1.00 96.62 212 PHE A C 1
ATOM 1662 O O . PHE A 1 212 ? 18.882 -0.387 -15.821 1.00 96.62 212 PHE A O 1
ATOM 1669 N N . PHE A 1 213 ? 19.552 -1.468 -13.965 1.00 97.12 213 PHE A N 1
ATOM 1670 C CA . PHE A 1 213 ? 20.880 -1.808 -14.469 1.00 97.12 213 PHE A CA 1
ATOM 1671 C C . PHE A 1 213 ? 21.200 -3.298 -14.416 1.00 97.12 213 PHE A C 1
ATOM 1673 O O . PHE A 1 213 ? 22.301 -3.667 -14.789 1.00 97.12 213 PHE A O 1
ATOM 1680 N N . GLY A 1 214 ? 20.290 -4.169 -13.984 1.00 97.00 214 GLY A N 1
ATOM 1681 C CA . GLY A 1 214 ? 20.539 -5.608 -13.951 1.00 97.00 214 GLY A CA 1
ATOM 1682 C C . GLY A 1 214 ? 20.747 -6.223 -15.340 1.00 97.00 214 GLY A C 1
ATOM 1683 O O . GLY A 1 214 ? 20.180 -5.756 -16.337 1.00 97.00 214 GLY A O 1
ATOM 1684 N N . TYR A 1 215 ? 21.528 -7.305 -15.400 1.00 96.19 215 TYR A N 1
ATOM 1685 C CA . TYR A 1 215 ? 21.580 -8.163 -16.591 1.00 96.19 215 TYR A CA 1
ATOM 1686 C C . TYR A 1 215 ? 20.236 -8.863 -16.814 1.00 96.19 215 TYR A C 1
ATOM 1688 O O . TYR A 1 215 ? 19.659 -8.762 -17.894 1.00 96.19 215 TYR A O 1
ATOM 1696 N N . GLU A 1 216 ? 19.710 -9.505 -15.766 1.00 93.88 216 GLU A N 1
ATOM 1697 C CA . GLU A 1 216 ? 18.440 -10.240 -15.789 1.00 93.88 216 GLU A CA 1
ATOM 1698 C C . GLU A 1 216 ? 17.645 -9.985 -14.494 1.00 93.88 216 GLU A C 1
ATOM 1700 O O . GLU A 1 216 ? 17.629 -10.826 -13.591 1.00 93.88 216 GLU A O 1
ATOM 1705 N N . PRO A 1 217 ? 16.968 -8.825 -14.358 1.00 95.75 217 PRO A N 1
ATOM 1706 C CA . PRO A 1 217 ? 16.277 -8.464 -13.115 1.00 95.75 217 PRO A CA 1
ATOM 1707 C C . PRO A 1 217 ? 15.231 -9.501 -12.686 1.00 95.75 217 PRO A C 1
ATOM 1709 O O . PRO A 1 217 ? 15.046 -9.752 -11.495 1.00 95.75 217 PRO A O 1
ATOM 1712 N N . GLN A 1 218 ? 14.577 -10.149 -13.655 1.00 95.44 218 GLN A N 1
ATOM 1713 C CA . GLN A 1 218 ? 13.519 -11.129 -13.413 1.00 95.44 218 GLN A CA 1
ATOM 1714 C C . GLN A 1 218 ? 14.011 -12.453 -12.807 1.00 95.44 218 GLN A C 1
ATOM 1716 O O . GLN A 1 218 ? 13.179 -13.201 -12.298 1.00 95.44 218 GLN A O 1
ATOM 1721 N N . LEU A 1 219 ? 15.323 -12.728 -12.779 1.00 94.62 219 LEU A N 1
ATOM 1722 C CA . LEU A 1 219 ? 15.870 -13.868 -12.031 1.00 94.62 219 LEU A CA 1
ATOM 1723 C C . LEU A 1 219 ? 15.598 -13.729 -10.523 1.00 94.62 219 LEU A C 1
ATOM 1725 O O . LEU A 1 219 ? 15.318 -14.715 -9.844 1.00 94.62 219 LEU A O 1
ATOM 1729 N N . TYR A 1 220 ? 15.638 -12.494 -10.020 1.00 94.50 220 TYR A N 1
ATOM 1730 C CA . TYR A 1 220 ? 15.426 -12.165 -8.608 1.00 94.50 220 TYR A CA 1
ATOM 1731 C C . TYR A 1 220 ? 14.041 -11.556 -8.358 1.00 94.50 220 TYR A C 1
ATOM 1733 O O . TYR A 1 220 ? 13.482 -11.697 -7.274 1.00 94.50 220 TYR A O 1
ATOM 1741 N N . LEU A 1 221 ? 13.476 -10.885 -9.367 1.00 93.69 221 LEU A N 1
ATOM 1742 C CA . LEU A 1 221 ? 12.209 -10.158 -9.303 1.00 93.69 221 LEU A CA 1
ATOM 1743 C C . LEU A 1 221 ? 11.251 -10.619 -10.424 1.00 93.69 221 LEU A C 1
ATOM 1745 O O . LEU A 1 221 ? 10.951 -9.846 -11.343 1.00 93.69 221 LEU A O 1
ATOM 1749 N N . PRO A 1 222 ? 10.760 -11.872 -10.392 1.00 92.06 222 PRO A N 1
ATOM 1750 C CA . PRO A 1 222 ? 10.044 -12.491 -11.516 1.00 92.06 222 PRO A CA 1
ATOM 1751 C C . PRO A 1 222 ? 8.720 -11.802 -11.874 1.00 92.06 222 PRO A C 1
ATOM 1753 O O . PRO A 1 222 ? 8.241 -11.904 -12.998 1.00 92.06 222 PRO A O 1
ATOM 1756 N N . HIS A 1 223 ? 8.115 -11.064 -10.943 1.00 91.69 223 HIS A N 1
ATOM 1757 C CA . HIS A 1 223 ? 6.860 -10.332 -11.146 1.00 91.69 223 HIS A CA 1
ATOM 1758 C C . HIS A 1 223 ? 7.017 -9.020 -11.931 1.00 91.69 223 HIS A C 1
ATOM 1760 O O . HIS A 1 223 ? 6.026 -8.332 -12.152 1.00 91.69 223 HIS A O 1
ATOM 1766 N N . THR A 1 224 ? 8.231 -8.636 -12.329 1.00 94.69 224 THR A N 1
ATOM 1767 C CA . THR A 1 224 ? 8.527 -7.299 -12.892 1.00 94.69 224 THR A CA 1
ATOM 1768 C C . THR A 1 224 ? 8.451 -7.222 -14.415 1.00 94.69 224 THR A C 1
ATOM 1770 O O . THR A 1 224 ? 8.679 -6.167 -14.992 1.00 94.69 224 THR A O 1
ATOM 1773 N N . GLU A 1 225 ? 8.098 -8.325 -15.065 1.00 95.38 225 GLU A N 1
ATOM 1774 C CA . GLU A 1 225 ? 7.834 -8.404 -16.501 1.00 95.38 225 GLU A CA 1
ATOM 1775 C C . GLU A 1 225 ? 6.543 -7.678 -16.930 1.00 95.38 225 GLU A C 1
ATOM 1777 O O . GLU A 1 225 ? 5.662 -7.373 -16.119 1.00 95.38 225 GLU A O 1
ATOM 1782 N N . ILE A 1 226 ? 6.394 -7.462 -18.240 1.00 97.25 226 ILE A N 1
ATOM 1783 C CA . ILE A 1 226 ? 5.163 -6.941 -18.850 1.00 97.25 226 ILE A CA 1
ATOM 1784 C C . ILE A 1 226 ? 4.606 -7.970 -19.833 1.00 97.25 226 ILE A C 1
ATOM 1786 O O . ILE A 1 226 ? 5.313 -8.446 -20.716 1.00 97.25 226 ILE A O 1
ATOM 1790 N N . SER A 1 227 ? 3.323 -8.315 -19.705 1.00 96.88 227 SER A N 1
ATOM 1791 C CA . SER A 1 227 ? 2.640 -9.184 -20.671 1.00 96.88 227 SER A CA 1
ATOM 1792 C C . SER A 1 227 ? 1.900 -8.336 -21.700 1.00 96.88 227 SER A C 1
ATOM 1794 O O . SER A 1 227 ? 0.877 -7.738 -21.375 1.00 96.88 227 SER A O 1
ATOM 1796 N N . CYS A 1 228 ? 2.369 -8.340 -22.942 1.00 97.75 228 CYS A N 1
ATOM 1797 C CA . CYS A 1 228 ? 1.695 -7.734 -24.084 1.00 97.75 228 CYS A CA 1
ATOM 1798 C C . CYS A 1 228 ? 0.833 -8.778 -24.804 1.00 97.75 228 CYS A C 1
ATOM 1800 O O . CYS A 1 228 ? 1.301 -9.887 -25.077 1.00 97.75 228 CYS A O 1
ATOM 1802 N N . VAL A 1 229 ? -0.418 -8.444 -25.108 1.00 97.00 229 VAL A N 1
ATOM 1803 C CA . VAL A 1 229 ? -1.380 -9.345 -25.756 1.00 97.00 229 VAL A CA 1
ATOM 1804 C C . VAL A 1 229 ? -2.120 -8.585 -26.849 1.00 97.00 229 VAL A C 1
ATOM 1806 O O . VAL A 1 229 ? -2.736 -7.564 -26.568 1.00 97.00 229 VAL A O 1
ATOM 1809 N N . LEU A 1 230 ? -2.083 -9.097 -28.077 1.00 96.44 230 LEU A N 1
ATOM 1810 C CA . LEU A 1 230 ? -2.892 -8.617 -29.197 1.00 96.44 230 LEU A CA 1
ATOM 1811 C C . LEU A 1 230 ? -4.165 -9.458 -29.274 1.00 96.44 230 LEU A C 1
ATOM 1813 O O . LEU A 1 230 ? -4.082 -10.675 -29.438 1.00 96.44 230 LEU A O 1
ATOM 1817 N N . LEU A 1 231 ? -5.330 -8.835 -29.153 1.00 95.00 231 LEU A N 1
ATOM 1818 C CA . LEU A 1 231 ? -6.627 -9.510 -29.110 1.00 95.00 231 LEU A CA 1
ATOM 1819 C C . LEU A 1 231 ? -7.288 -9.566 -30.491 1.00 95.00 231 LEU A C 1
ATOM 1821 O O . LEU A 1 231 ? -7.008 -8.751 -31.364 1.00 95.00 231 LEU A O 1
ATOM 1825 N N . LYS A 1 232 ? -8.145 -10.574 -30.697 1.00 92.75 232 LYS A N 1
ATOM 1826 C CA . LYS A 1 232 ? -8.849 -10.790 -31.976 1.00 92.75 232 LYS A CA 1
ATOM 1827 C C . LYS A 1 232 ? -10.081 -9.910 -32.161 1.00 92.75 232 LYS A C 1
ATOM 1829 O O . LYS A 1 232 ? -10.468 -9.651 -33.295 1.00 92.75 232 LYS A O 1
ATOM 1834 N N . ASP A 1 233 ? -10.713 -9.518 -31.064 1.00 91.75 233 ASP A N 1
ATOM 1835 C CA . ASP A 1 233 ? -11.987 -8.809 -31.041 1.00 91.75 233 ASP A CA 1
ATOM 1836 C C . ASP A 1 233 ? -12.012 -7.766 -29.924 1.00 91.75 233 ASP A C 1
ATOM 1838 O O . ASP A 1 233 ? -11.235 -7.826 -28.970 1.00 91.75 233 ASP A O 1
ATOM 1842 N N . GLU A 1 234 ? -12.939 -6.823 -30.047 1.00 91.25 234 GLU A N 1
ATOM 1843 C CA . GLU A 1 234 ? -13.127 -5.687 -29.136 1.00 91.25 234 GLU A CA 1
ATOM 1844 C C . GLU A 1 234 ? -13.586 -6.115 -27.727 1.00 91.25 234 GLU A C 1
ATOM 1846 O O . GLU A 1 234 ? -13.388 -5.379 -26.754 1.00 91.25 234 GLU A O 1
ATOM 1851 N N . LEU A 1 235 ? -14.176 -7.315 -27.607 1.00 87.25 235 LEU A N 1
ATOM 1852 C CA . LEU A 1 235 ? -14.693 -7.885 -26.356 1.00 87.25 235 LEU A CA 1
ATOM 1853 C C . LEU A 1 235 ? -13.639 -8.708 -25.593 1.00 87.25 235 LEU A C 1
ATOM 1855 O O . LEU A 1 235 ? -13.865 -9.065 -24.439 1.00 87.25 235 LEU A O 1
ATOM 1859 N N . GLY A 1 236 ? -12.503 -9.037 -26.219 1.00 82.50 236 GLY A N 1
ATOM 1860 C CA . GLY A 1 236 ? -11.449 -9.879 -25.649 1.00 82.50 236 GLY A CA 1
ATOM 1861 C C . GLY A 1 236 ? -11.843 -11.348 -25.431 1.00 82.50 236 GLY A C 1
ATOM 1862 O O . GLY A 1 236 ? -11.177 -12.049 -24.669 1.00 82.50 236 GLY A O 1
ATOM 1863 N N . THR A 1 237 ? -12.912 -11.834 -26.073 1.00 86.56 237 THR A N 1
ATOM 1864 C CA . THR A 1 237 ? -13.477 -13.179 -25.804 1.00 86.56 237 THR A CA 1
ATOM 1865 C C . THR A 1 237 ? -13.040 -14.249 -26.802 1.00 86.56 237 THR A C 1
ATOM 1867 O O . THR A 1 237 ? -12.984 -15.430 -26.461 1.00 86.56 237 THR A O 1
ATOM 1870 N N . GLY A 1 238 ? -12.665 -13.859 -28.018 1.00 85.06 238 GLY A N 1
ATOM 1871 C CA . GLY A 1 238 ? -12.195 -14.742 -29.087 1.00 85.06 238 GLY A CA 1
ATOM 1872 C C . GLY A 1 238 ? -10.725 -15.150 -28.964 1.00 85.06 238 GLY A C 1
ATOM 1873 O O . GLY A 1 238 ? -10.205 -15.866 -29.825 1.00 85.06 238 GLY A O 1
ATOM 1874 N N . GLY A 1 239 ? -10.045 -14.728 -27.895 1.00 91.00 239 GLY A N 1
ATOM 1875 C CA . GLY A 1 239 ? -8.639 -15.022 -27.625 1.00 91.00 239 GLY A CA 1
ATOM 1876 C C . GLY A 1 239 ? -7.670 -14.010 -28.243 1.00 91.00 239 GLY A C 1
ATOM 1877 O O . GLY A 1 239 ? -8.040 -12.884 -28.573 1.00 91.00 239 GLY A O 1
ATOM 1878 N N . PHE A 1 240 ? -6.403 -14.412 -28.380 1.00 93.19 240 PHE A N 1
ATOM 1879 C CA . PHE A 1 240 ? -5.312 -13.540 -28.830 1.00 93.19 240 PHE A CA 1
ATOM 1880 C C . PHE A 1 240 ? -4.717 -13.975 -30.178 1.00 93.19 240 PHE A C 1
ATOM 1882 O O . PHE A 1 240 ? -4.754 -15.153 -30.540 1.00 93.19 240 PHE A O 1
ATOM 1889 N N . LEU A 1 241 ? -4.192 -13.004 -30.926 1.00 93.88 241 LEU A N 1
ATOM 1890 C CA . LEU A 1 241 ? -3.413 -13.180 -32.156 1.00 93.88 241 LEU A CA 1
ATOM 1891 C C . LEU A 1 241 ? -1.920 -13.329 -31.861 1.00 93.88 241 LEU A C 1
ATOM 1893 O O . LEU A 1 241 ? -1.251 -14.152 -32.475 1.00 93.88 241 LEU A O 1
ATOM 1897 N N . ASP A 1 242 ? -1.416 -12.551 -30.905 1.00 95.44 242 ASP A N 1
ATOM 1898 C CA . ASP A 1 242 ? -0.024 -12.586 -30.465 1.00 95.44 242 ASP A CA 1
ATOM 1899 C C . ASP A 1 242 ? 0.043 -12.324 -28.958 1.00 95.44 242 ASP A C 1
ATOM 1901 O O . ASP A 1 242 ? -0.775 -11.594 -28.393 1.00 95.44 242 ASP A O 1
ATOM 1905 N N . ARG A 1 243 ? 1.021 -12.934 -28.295 1.00 95.94 243 ARG A N 1
ATOM 1906 C CA . ARG A 1 243 ? 1.322 -12.696 -26.889 1.00 95.94 243 ARG A CA 1
ATOM 1907 C C . ARG A 1 243 ? 2.824 -12.715 -26.690 1.00 95.94 243 ARG A C 1
ATOM 1909 O O . ARG A 1 243 ? 3.490 -13.702 -26.994 1.00 95.94 243 ARG A O 1
ATOM 1916 N N . ARG A 1 244 ? 3.335 -11.662 -26.058 1.00 96.50 244 ARG A N 1
ATOM 1917 C CA . ARG A 1 244 ? 4.745 -11.530 -25.711 1.00 96.50 244 ARG A CA 1
ATOM 1918 C C . ARG A 1 244 ? 4.906 -11.154 -24.249 1.00 96.50 244 ARG A C 1
ATOM 1920 O O . ARG A 1 244 ? 4.246 -10.245 -23.759 1.00 96.50 244 ARG A O 1
ATOM 1927 N N . VAL A 1 245 ? 5.812 -11.842 -23.569 1.00 97.12 245 VAL A N 1
ATOM 1928 C CA . VAL A 1 245 ? 6.308 -11.415 -22.261 1.00 97.12 245 VAL A CA 1
ATOM 1929 C C . VAL A 1 245 ? 7.588 -10.623 -22.498 1.00 97.12 245 VAL A C 1
ATOM 1931 O O . VAL A 1 245 ? 8.505 -11.109 -23.162 1.00 97.12 245 VAL A O 1
ATOM 1934 N N . VAL A 1 246 ? 7.607 -9.380 -22.032 1.00 97.50 246 VAL A N 1
ATOM 1935 C CA . VAL A 1 246 ? 8.752 -8.475 -22.111 1.00 97.50 246 VAL A CA 1
ATOM 1936 C C . VAL A 1 246 ? 9.467 -8.509 -20.764 1.00 97.50 246 VAL A C 1
ATOM 1938 O O . VAL A 1 246 ? 8.839 -8.321 -19.722 1.00 97.50 246 VAL A O 1
ATOM 1941 N N . THR A 1 247 ? 10.770 -8.765 -20.804 1.00 97.38 247 THR A N 1
ATOM 1942 C CA . THR A 1 247 ? 11.675 -8.853 -19.651 1.00 97.38 247 THR A CA 1
ATOM 1943 C C . THR A 1 247 ? 12.867 -7.914 -19.859 1.00 97.38 247 THR A C 1
ATOM 1945 O O . THR A 1 247 ? 13.031 -7.356 -20.946 1.00 97.38 247 THR A O 1
ATOM 1948 N N . GLY A 1 248 ? 13.689 -7.733 -18.826 1.00 97.12 248 GLY A N 1
ATOM 1949 C CA . GLY A 1 248 ? 14.823 -6.810 -18.815 1.00 97.12 248 GLY A CA 1
ATOM 1950 C C . GLY A 1 248 ? 14.671 -5.701 -17.776 1.00 97.12 248 GLY A C 1
ATOM 1951 O O . GLY A 1 248 ? 13.839 -5.777 -16.865 1.00 97.12 248 GLY A O 1
ATOM 1952 N N . THR A 1 249 ? 15.504 -4.675 -17.904 1.00 97.75 249 THR A N 1
ATOM 1953 C CA . THR A 1 249 ? 15.460 -3.456 -17.088 1.00 97.75 249 THR A CA 1
ATOM 1954 C C . THR A 1 249 ? 14.246 -2.597 -17.431 1.00 97.75 249 THR A C 1
ATOM 1956 O O . THR A 1 249 ? 13.655 -2.747 -18.497 1.00 97.75 249 THR A O 1
ATOM 1959 N N . LEU A 1 250 ? 13.863 -1.654 -16.564 1.00 96.81 250 LEU A N 1
ATOM 1960 C CA . LEU A 1 250 ? 12.700 -0.789 -16.811 1.00 96.81 250 LEU A CA 1
ATOM 1961 C C . LEU A 1 250 ? 12.747 -0.077 -18.182 1.00 96.81 250 LEU A C 1
ATOM 1963 O O . LEU A 1 250 ? 11.725 -0.092 -18.871 1.00 96.81 250 LEU A O 1
ATOM 1967 N N . PRO A 1 251 ? 13.888 0.485 -18.639 1.00 95.88 251 PRO A N 1
ATOM 1968 C CA . PRO A 1 251 ? 13.998 1.010 -20.003 1.00 95.88 251 PRO A CA 1
ATOM 1969 C C . PRO A 1 251 ? 13.737 -0.043 -21.091 1.00 95.88 251 PRO A C 1
ATOM 1971 O O . PRO A 1 251 ? 13.002 0.226 -22.040 1.00 95.88 251 PRO A O 1
ATOM 1974 N N . GLU A 1 252 ? 14.277 -1.254 -20.934 1.00 97.06 252 GLU A N 1
ATOM 1975 C CA . GLU A 1 252 ? 14.088 -2.362 -21.882 1.00 97.06 252 GLU A CA 1
ATOM 1976 C C . GLU A 1 252 ? 12.629 -2.838 -21.918 1.00 97.06 252 GLU A C 1
ATOM 1978 O O . GLU A 1 252 ? 12.111 -3.152 -22.990 1.00 97.06 252 GLU A O 1
ATOM 1983 N N . LEU A 1 253 ? 11.934 -2.829 -20.774 1.00 97.31 253 LEU A N 1
ATOM 1984 C CA . LEU A 1 253 ? 10.502 -3.120 -20.700 1.00 97.31 253 LEU A CA 1
ATOM 1985 C C . LEU A 1 253 ? 9.682 -2.105 -21.507 1.00 97.31 253 LEU A C 1
ATOM 1987 O O . LEU A 1 253 ? 8.809 -2.498 -22.284 1.00 97.31 253 LEU A O 1
ATOM 1991 N N . ILE A 1 254 ? 9.979 -0.809 -21.354 1.00 96.75 254 ILE A N 1
ATOM 1992 C CA . ILE A 1 254 ? 9.305 0.274 -22.086 1.00 96.75 254 ILE A CA 1
ATOM 1993 C C . ILE A 1 254 ? 9.543 0.120 -23.591 1.00 96.75 254 ILE A C 1
ATOM 1995 O O . ILE A 1 254 ? 8.590 0.088 -24.376 1.00 96.75 254 ILE A O 1
ATOM 1999 N N . ASP A 1 255 ? 10.804 -0.018 -24.002 1.00 95.94 255 ASP A N 1
ATOM 2000 C CA . ASP A 1 255 ? 11.167 -0.124 -25.415 1.00 95.94 255 ASP A CA 1
ATOM 2001 C C . ASP A 1 255 ? 10.635 -1.422 -26.042 1.00 95.94 255 ASP A C 1
ATOM 2003 O O . ASP A 1 255 ? 10.164 -1.417 -27.181 1.00 95.94 255 ASP A O 1
ATOM 2007 N N . GLY A 1 256 ? 10.612 -2.524 -25.289 1.00 97.00 256 GLY A N 1
ATOM 2008 C CA . GLY A 1 256 ? 10.030 -3.791 -25.718 1.00 97.00 256 GLY A CA 1
ATOM 2009 C C . GLY A 1 256 ? 8.515 -3.722 -25.934 1.00 97.00 256 GLY A C 1
ATOM 2010 O O . GLY A 1 256 ? 8.016 -4.288 -26.911 1.00 97.00 256 GLY A O 1
ATOM 2011 N N . CYS A 1 257 ? 7.785 -2.987 -25.087 1.00 96.56 257 CYS A N 1
ATOM 2012 C CA . CYS A 1 257 ? 6.352 -2.738 -25.275 1.00 96.56 257 CYS A CA 1
ATOM 2013 C C . CYS A 1 257 ? 6.083 -1.874 -26.511 1.00 96.56 257 CYS A C 1
ATOM 2015 O O . CYS A 1 257 ? 5.208 -2.197 -27.313 1.00 96.56 257 CYS A O 1
ATOM 2017 N N . ILE A 1 258 ? 6.870 -0.814 -26.715 1.00 94.88 258 ILE A N 1
ATOM 2018 C CA . ILE A 1 258 ? 6.766 0.029 -27.914 1.00 94.88 258 ILE A CA 1
ATOM 2019 C C . ILE A 1 258 ? 7.086 -0.771 -29.178 1.00 94.88 258 ILE A C 1
ATOM 2021 O O . ILE A 1 258 ? 6.372 -0.659 -30.172 1.00 94.88 258 ILE A O 1
ATOM 2025 N N . ALA A 1 259 ? 8.104 -1.630 -29.145 1.00 94.94 259 ALA A N 1
ATOM 2026 C CA . ALA A 1 259 ? 8.430 -2.509 -30.263 1.00 94.94 259 ALA A CA 1
ATOM 2027 C C . ALA A 1 259 ? 7.308 -3.519 -30.562 1.00 94.94 259 ALA A C 1
ATOM 2029 O O . ALA A 1 259 ? 7.071 -3.839 -31.726 1.00 94.94 259 ALA A O 1
ATOM 2030 N N . PHE A 1 260 ? 6.613 -4.019 -29.533 1.00 95.25 260 PHE A N 1
ATOM 2031 C CA . PHE A 1 260 ? 5.432 -4.865 -29.708 1.00 95.25 260 PHE A CA 1
ATOM 2032 C C . PHE A 1 260 ? 4.286 -4.098 -30.380 1.00 95.25 260 PHE A C 1
ATOM 2034 O O . PHE A 1 260 ? 3.731 -4.587 -31.359 1.00 95.25 260 PHE A O 1
ATOM 2041 N N . LEU A 1 261 ? 3.976 -2.888 -29.905 1.00 92.44 261 LEU A N 1
ATOM 2042 C CA . LEU A 1 261 ? 2.930 -2.046 -30.492 1.00 92.44 261 LEU A CA 1
ATOM 2043 C C . LEU A 1 261 ? 3.248 -1.679 -31.946 1.00 92.44 261 LEU A C 1
ATOM 2045 O O . LEU A 1 261 ? 2.428 -1.918 -32.823 1.00 92.44 261 LEU A O 1
ATOM 2049 N N . ASN A 1 262 ? 4.458 -1.191 -32.230 1.00 90.06 262 ASN A N 1
ATOM 2050 C CA . ASN A 1 262 ? 4.874 -0.793 -33.581 1.00 90.06 262 ASN A CA 1
ATOM 2051 C C . ASN A 1 262 ? 4.852 -1.943 -34.595 1.00 90.06 262 ASN A C 1
ATOM 2053 O O . ASN A 1 262 ? 4.719 -1.701 -35.789 1.00 90.06 262 ASN A O 1
ATOM 2057 N N . ARG A 1 263 ? 5.010 -3.193 -34.143 1.00 90.00 263 ARG A N 1
ATOM 2058 C CA . ARG A 1 263 ? 4.931 -4.367 -35.020 1.00 90.00 263 ARG A CA 1
ATOM 2059 C C . ARG A 1 263 ? 3.513 -4.611 -35.539 1.00 90.00 263 ARG A C 1
ATOM 2061 O O . ARG A 1 263 ? 3.371 -5.140 -36.637 1.00 90.00 263 ARG A O 1
ATOM 2068 N N . HIS A 1 264 ? 2.506 -4.274 -34.739 1.00 88.38 264 HIS A N 1
ATOM 2069 C CA . HIS A 1 264 ? 1.104 -4.617 -34.993 1.00 88.38 264 HIS A CA 1
ATOM 2070 C C . HIS A 1 264 ? 0.237 -3.408 -35.342 1.00 88.38 264 HIS A C 1
ATOM 2072 O O . HIS A 1 264 ? -0.855 -3.583 -35.868 1.00 88.38 264 HIS A O 1
ATOM 2078 N N . MET A 1 265 ? 0.711 -2.195 -35.063 1.00 84.81 265 MET A N 1
ATOM 2079 C CA . MET A 1 265 ? -0.010 -0.962 -35.352 1.00 84.81 265 MET A CA 1
ATOM 2080 C C . MET A 1 265 ? -0.087 -0.710 -36.855 1.00 84.81 265 MET A C 1
ATOM 2082 O O . MET A 1 265 ? 0.914 -0.807 -37.572 1.00 84.81 265 MET A O 1
ATOM 2086 N N . THR A 1 266 ? -1.271 -0.329 -37.323 1.00 76.94 266 THR A N 1
ATOM 2087 C CA . THR A 1 266 ? -1.457 0.053 -38.718 1.00 76.94 266 THR A CA 1
ATOM 2088 C C . THR A 1 266 ? -0.831 1.425 -38.959 1.00 76.94 266 THR A C 1
ATOM 2090 O O . THR A 1 266 ? -0.935 2.337 -38.137 1.00 76.94 266 THR A O 1
ATOM 2093 N N . VAL A 1 267 ? -0.173 1.593 -40.106 1.00 75.19 267 VAL A N 1
ATOM 2094 C CA . VAL A 1 267 ? 0.416 2.871 -40.516 1.00 75.19 267 VAL A CA 1
ATOM 2095 C C . VAL A 1 267 ? -0.262 3.322 -41.802 1.00 75.19 267 VAL A C 1
ATOM 2097 O O . VAL A 1 267 ? -0.085 2.704 -42.854 1.00 75.19 267 VAL A O 1
ATOM 2100 N N . ALA A 1 268 ? -1.049 4.393 -41.721 1.00 69.94 268 ALA A N 1
ATOM 2101 C CA . ALA A 1 268 ? -1.589 5.048 -42.903 1.00 69.94 268 ALA A CA 1
ATOM 2102 C C . ALA A 1 268 ? -0.475 5.860 -43.576 1.00 69.94 268 ALA A C 1
ATOM 2104 O O . ALA A 1 268 ? 0.291 6.539 -42.902 1.00 69.94 268 ALA A O 1
ATOM 2105 N N . GLY A 1 269 ? -0.362 5.791 -44.900 1.00 69.44 269 GLY A N 1
ATOM 2106 C CA . GLY A 1 269 ? 0.598 6.592 -45.659 1.00 69.44 269 GLY A CA 1
ATOM 2107 C C . GLY A 1 269 ? -0.125 7.616 -46.522 1.00 69.44 269 GLY A C 1
ATOM 2108 O O . GLY A 1 269 ? -0.965 7.237 -47.335 1.00 69.44 269 GLY A O 1
ATOM 2109 N N . GLU A 1 270 ? 0.231 8.890 -46.394 1.00 72.25 270 GLU A N 1
ATOM 2110 C CA . GLU A 1 270 ? -0.189 9.954 -47.307 1.00 72.25 270 GLU A CA 1
ATOM 2111 C C . GLU A 1 270 ? 1.022 10.442 -48.107 1.00 72.25 270 GLU A C 1
ATOM 2113 O O . GLU A 1 270 ? 2.104 10.661 -47.561 1.00 72.25 270 GLU A O 1
ATOM 2118 N N . ILE A 1 271 ? 0.873 10.614 -49.419 1.00 69.25 271 ILE A N 1
ATOM 2119 C CA . ILE A 1 271 ? 1.914 11.218 -50.257 1.00 69.25 271 ILE A CA 1
ATOM 2120 C C . ILE A 1 271 ? 1.511 12.668 -50.511 1.00 69.25 271 ILE A C 1
ATOM 2122 O O . ILE A 1 271 ? 0.544 12.918 -51.228 1.00 69.25 271 ILE A O 1
ATOM 2126 N N . SER A 1 272 ? 2.262 13.622 -49.953 1.00 69.81 272 SER A N 1
ATOM 2127 C CA . SER A 1 272 ? 2.072 15.053 -50.203 1.00 69.81 272 SER A CA 1
ATOM 2128 C C . SER A 1 272 ? 3.286 15.620 -50.953 1.00 69.81 272 SER A C 1
ATOM 2130 O O . SER A 1 272 ? 4.425 15.655 -50.476 1.00 69.81 272 SER A O 1
ATOM 2132 N N . GLY A 1 273 ? 3.067 16.013 -52.212 1.00 81.50 273 GLY A N 1
ATOM 2133 C CA . GLY A 1 273 ? 4.148 16.411 -53.118 1.00 81.50 273 GLY A CA 1
ATOM 2134 C C . GLY A 1 273 ? 5.121 15.258 -53.399 1.00 81.50 273 GLY A C 1
ATOM 2135 O O . GLY A 1 273 ? 4.728 14.233 -53.945 1.00 81.50 273 GLY A O 1
ATOM 2136 N N . TRP A 1 274 ? 6.396 15.431 -53.031 1.00 73.19 274 TRP A N 1
ATOM 2137 C CA . TRP A 1 274 ? 7.467 14.439 -53.242 1.00 73.19 274 TRP A CA 1
ATOM 2138 C C . TRP A 1 274 ? 7.825 13.639 -51.982 1.00 73.19 274 TRP A C 1
ATOM 2140 O O . TRP A 1 274 ? 8.794 12.878 -51.997 1.00 73.19 274 TRP A O 1
ATOM 2150 N N . LYS A 1 275 ? 7.102 13.832 -50.872 1.00 60.94 275 LYS A N 1
ATOM 2151 C CA . LYS A 1 275 ? 7.379 13.157 -49.600 1.00 60.94 275 LYS A CA 1
ATOM 2152 C C . LYS A 1 275 ? 6.194 12.299 -49.182 1.00 60.94 275 LYS A C 1
ATOM 2154 O O . LYS A 1 275 ? 5.043 12.722 -49.240 1.00 60.94 275 LYS A O 1
ATOM 2159 N N . ARG A 1 276 ? 6.503 11.082 -48.740 1.00 75.06 276 ARG A N 1
ATOM 2160 C CA . ARG A 1 276 ? 5.560 10.216 -48.040 1.00 75.06 276 ARG A CA 1
ATOM 2161 C C . ARG A 1 276 ? 5.577 10.574 -46.556 1.00 75.06 276 ARG A C 1
ATOM 2163 O O . ARG A 1 276 ? 6.650 10.670 -45.962 1.00 75.06 276 ARG A O 1
ATOM 2170 N N . HIS A 1 277 ? 4.395 10.764 -45.995 1.00 75.12 277 HIS A N 1
ATOM 2171 C CA . HIS A 1 277 ? 4.144 10.986 -44.583 1.00 75.12 277 HIS A CA 1
ATOM 2172 C C . HIS A 1 277 ? 3.381 9.780 -44.039 1.00 75.12 277 HIS A C 1
ATOM 2174 O O . HIS A 1 277 ? 2.302 9.450 -44.523 1.00 75.12 277 HIS A O 1
ATOM 2180 N N . ASP A 1 278 ? 3.973 9.104 -43.062 1.00 75.31 278 ASP A N 1
ATOM 2181 C CA . ASP A 1 278 ? 3.363 7.964 -42.391 1.00 75.31 278 ASP A CA 1
ATOM 2182 C C . ASP A 1 278 ? 2.692 8.442 -41.092 1.00 75.31 278 ASP A C 1
ATOM 2184 O O . ASP A 1 278 ? 3.313 9.122 -40.271 1.00 75.31 278 ASP A O 1
ATOM 2188 N N . TYR A 1 279 ? 1.423 8.083 -40.919 1.00 71.62 279 TYR A N 1
ATOM 2189 C CA . TYR A 1 279 ? 0.574 8.397 -39.777 1.00 71.62 279 TYR A CA 1
ATOM 2190 C C . TYR A 1 279 ? 0.212 7.085 -39.072 1.00 71.62 279 TYR A C 1
ATOM 2192 O O . TYR A 1 279 ? -0.652 6.343 -39.552 1.00 71.62 279 TYR A O 1
ATOM 2200 N N . PRO A 1 280 ? 0.894 6.750 -37.965 1.00 71.56 280 PRO A N 1
ATOM 2201 C CA . PRO A 1 280 ? 0.515 5.611 -37.144 1.00 71.56 280 PRO A CA 1
ATOM 2202 C C . PRO A 1 280 ? -0.902 5.805 -36.599 1.00 71.56 280 PRO A C 1
ATOM 2204 O O . PRO A 1 280 ? -1.285 6.919 -36.244 1.00 71.56 280 PRO A O 1
ATOM 2207 N N . GLU A 1 281 ? -1.656 4.713 -36.501 1.00 68.75 281 GLU A N 1
ATOM 2208 C CA . GLU A 1 281 ? -3.023 4.675 -35.964 1.00 68.75 281 GLU A CA 1
ATOM 2209 C C . GLU A 1 281 ? -3.157 5.329 -34.576 1.00 68.75 281 GLU A C 1
ATOM 2211 O O . GLU A 1 281 ? -4.176 5.943 -34.257 1.00 68.75 281 GLU A O 1
ATOM 2216 N N . HIS A 1 282 ? -2.096 5.272 -33.769 1.00 72.19 282 HIS A N 1
ATOM 2217 C CA . HIS A 1 282 ? -2.031 5.906 -32.459 1.00 72.19 282 HIS A CA 1
ATOM 2218 C C . HIS A 1 282 ? -0.783 6.781 -32.310 1.00 72.19 282 HIS A C 1
ATOM 2220 O O . HIS A 1 282 ? 0.295 6.469 -32.818 1.00 72.19 282 HIS A O 1
ATOM 2226 N N . ALA A 1 283 ? -0.895 7.864 -31.535 1.00 79.94 283 ALA A N 1
ATOM 2227 C CA . ALA A 1 283 ? 0.238 8.732 -31.234 1.00 79.94 283 ALA A CA 1
ATOM 2228 C C . ALA A 1 283 ? 1.289 7.981 -30.395 1.00 79.94 283 ALA A C 1
ATOM 2230 O O . ALA A 1 283 ? 1.139 7.820 -29.184 1.00 79.94 283 ALA A O 1
ATOM 2231 N N . ILE A 1 284 ? 2.384 7.558 -31.034 1.00 80.31 284 ILE A N 1
ATOM 2232 C CA . ILE A 1 284 ? 3.468 6.783 -30.401 1.00 80.31 284 ILE A CA 1
ATOM 2233 C C . ILE A 1 284 ? 4.018 7.490 -29.151 1.00 80.31 284 ILE A C 1
ATOM 2235 O O . ILE A 1 284 ? 4.336 6.833 -28.162 1.00 80.31 284 ILE A O 1
ATOM 2239 N N . GLY A 1 285 ? 4.089 8.826 -29.165 1.00 81.81 285 GLY A N 1
ATOM 2240 C CA . GLY A 1 285 ? 4.503 9.617 -28.001 1.00 81.81 285 GLY A CA 1
ATOM 2241 C C . GLY A 1 285 ? 3.575 9.440 -26.795 1.00 81.81 285 GLY A C 1
ATOM 2242 O O . GLY A 1 285 ? 4.055 9.185 -25.694 1.00 81.81 285 GLY A O 1
ATOM 2243 N N . ALA A 1 286 ? 2.257 9.488 -27.011 1.00 86.06 286 ALA A N 1
ATOM 2244 C CA . ALA A 1 286 ? 1.267 9.286 -25.953 1.00 86.06 286 ALA A CA 1
ATOM 2245 C C . ALA A 1 286 ? 1.295 7.847 -25.417 1.00 86.06 286 ALA A C 1
ATOM 2247 O O . ALA A 1 286 ? 1.205 7.629 -24.212 1.00 86.06 286 ALA A O 1
ATOM 2248 N N . LEU A 1 287 ? 1.491 6.859 -26.296 1.00 88.12 287 LEU A N 1
ATOM 2249 C CA . LEU A 1 287 ? 1.638 5.461 -25.886 1.00 88.12 287 LEU A CA 1
ATOM 2250 C C . LEU A 1 287 ? 2.904 5.230 -25.062 1.00 88.12 287 LEU A C 1
ATOM 2252 O O . LEU A 1 287 ? 2.856 4.526 -24.054 1.00 88.12 287 LEU A O 1
ATOM 2256 N N . ARG A 1 288 ? 4.028 5.841 -25.455 1.00 91.19 288 ARG A N 1
ATOM 2257 C CA . ARG A 1 288 ? 5.267 5.782 -24.672 1.00 91.19 288 ARG A CA 1
ATOM 2258 C C . ARG A 1 288 ? 5.057 6.372 -23.288 1.00 91.19 288 ARG A C 1
ATOM 2260 O O . ARG A 1 288 ? 5.435 5.725 -22.321 1.00 91.19 288 ARG A O 1
ATOM 2267 N N . GLU A 1 289 ? 4.419 7.531 -23.191 1.00 88.31 289 GLU A N 1
ATOM 2268 C CA . GLU A 1 289 ? 4.117 8.168 -21.910 1.00 88.31 289 GLU A CA 1
ATOM 2269 C C . GLU A 1 289 ? 3.184 7.310 -21.043 1.00 88.31 289 GLU A C 1
ATOM 2271 O O . GLU A 1 289 ? 3.443 7.108 -19.860 1.00 88.31 289 GLU A O 1
ATOM 2276 N N . ALA A 1 290 ? 2.144 6.709 -21.628 1.00 90.50 290 ALA A N 1
ATOM 2277 C CA . ALA A 1 290 ? 1.249 5.804 -20.909 1.00 90.50 290 ALA A CA 1
ATOM 2278 C C . ALA A 1 290 ? 1.986 4.565 -20.361 1.00 90.50 290 ALA A C 1
ATOM 2280 O O . ALA A 1 290 ? 1.763 4.160 -19.218 1.00 90.50 290 ALA A O 1
ATOM 2281 N N . ILE A 1 291 ? 2.903 3.984 -21.144 1.00 94.00 291 ILE A N 1
ATOM 2282 C CA . ILE A 1 291 ? 3.738 2.855 -20.708 1.00 94.00 291 ILE A CA 1
ATOM 2283 C C . ILE A 1 291 ? 4.729 3.298 -19.626 1.00 94.00 291 ILE A C 1
ATOM 2285 O O . ILE A 1 291 ? 4.880 2.599 -18.626 1.00 94.00 291 ILE A O 1
ATOM 2289 N N . VAL A 1 292 ? 5.376 4.455 -19.790 1.00 92.62 292 VAL A N 1
ATOM 2290 C CA . VAL A 1 292 ? 6.279 5.033 -18.782 1.00 92.62 292 VAL A CA 1
ATOM 2291 C C . VAL A 1 292 ? 5.533 5.232 -17.468 1.00 92.62 292 VAL A C 1
ATOM 2293 O O . VAL A 1 292 ? 6.007 4.762 -16.440 1.00 92.62 292 VAL A O 1
ATOM 2296 N N . ASN A 1 293 ? 4.340 5.824 -17.494 1.00 89.19 293 ASN A N 1
ATOM 2297 C CA . ASN A 1 293 ? 3.517 6.017 -16.303 1.00 89.19 293 ASN A CA 1
ATOM 2298 C C . ASN A 1 293 ? 3.147 4.689 -15.640 1.00 89.19 293 ASN A C 1
ATOM 2300 O O . ASN A 1 293 ? 3.266 4.554 -14.422 1.00 89.19 293 ASN A O 1
ATOM 2304 N N . ALA A 1 294 ? 2.776 3.677 -16.427 1.00 91.81 294 ALA A N 1
ATOM 2305 C CA . ALA A 1 294 ? 2.491 2.349 -15.898 1.00 91.81 294 ALA A CA 1
ATOM 2306 C C . ALA A 1 294 ? 3.716 1.704 -15.232 1.00 91.81 294 ALA A C 1
ATOM 2308 O O . ALA A 1 294 ? 3.564 1.076 -14.187 1.00 91.81 294 ALA A O 1
ATOM 2309 N N . VAL A 1 295 ? 4.909 1.864 -15.813 1.00 93.81 295 VAL A N 1
ATOM 2310 C CA . VAL A 1 295 ? 6.174 1.312 -15.305 1.00 93.81 295 VAL A CA 1
ATOM 2311 C C . VAL A 1 295 ? 6.675 2.073 -14.080 1.00 93.81 295 VAL A C 1
ATOM 2313 O O . VAL A 1 295 ? 7.092 1.442 -13.115 1.00 93.81 295 VAL A O 1
ATOM 2316 N N . VAL A 1 296 ? 6.628 3.404 -14.084 1.00 88.81 296 VAL A N 1
ATOM 2317 C CA . VAL A 1 296 ? 7.136 4.252 -12.994 1.00 88.81 296 VAL A CA 1
ATOM 2318 C C . VAL A 1 296 ? 6.234 4.184 -11.764 1.00 88.81 296 VAL A C 1
ATOM 2320 O O . VAL A 1 296 ? 6.736 4.155 -10.643 1.00 88.81 296 VAL A O 1
ATOM 2323 N N . HIS A 1 297 ? 4.915 4.127 -11.954 1.00 85.38 297 HIS A N 1
ATOM 2324 C CA . HIS A 1 297 ? 3.946 4.134 -10.853 1.00 85.38 297 HIS A CA 1
ATOM 2325 C C . HIS A 1 297 ? 3.461 2.747 -10.433 1.00 85.38 297 HIS A C 1
ATOM 2327 O O . HIS A 1 297 ? 2.563 2.635 -9.600 1.00 85.38 297 HIS A O 1
ATOM 2333 N N . ARG A 1 298 ? 4.057 1.684 -10.979 1.00 89.00 298 ARG A N 1
ATOM 2334 C CA . ARG A 1 298 ? 3.783 0.323 -10.527 1.00 89.00 298 ARG A CA 1
ATOM 2335 C C . ARG A 1 298 ? 4.248 0.134 -9.085 1.00 89.00 298 ARG A C 1
ATOM 2337 O O . ARG A 1 298 ? 5.385 0.449 -8.741 1.00 89.00 298 ARG A O 1
ATOM 2344 N N . ASP A 1 299 ? 3.415 -0.507 -8.273 1.00 87.19 299 ASP A N 1
ATOM 2345 C CA . ASP A 1 299 ? 3.833 -1.014 -6.967 1.00 87.19 299 ASP A CA 1
ATOM 2346 C C . ASP A 1 299 ? 4.642 -2.313 -7.133 1.00 87.19 299 ASP A C 1
ATOM 2348 O O . ASP A 1 299 ? 4.094 -3.412 -7.268 1.00 87.19 299 ASP A O 1
ATOM 2352 N N . TYR A 1 300 ? 5.973 -2.188 -7.143 1.00 89.44 300 TYR A N 1
ATOM 2353 C CA . TYR A 1 300 ? 6.883 -3.326 -7.300 1.00 89.44 300 TYR A CA 1
ATOM 2354 C C . TYR A 1 300 ? 6.974 -4.239 -6.072 1.00 89.44 300 TYR A C 1
ATOM 2356 O O . TYR A 1 300 ? 7.491 -5.350 -6.201 1.00 89.44 300 TYR A O 1
ATOM 2364 N N . SER A 1 301 ? 6.416 -3.842 -4.924 1.00 85.88 301 SER A N 1
ATOM 2365 C CA . SER A 1 301 ? 6.342 -4.708 -3.742 1.00 85.88 301 SER A CA 1
ATOM 2366 C C . SER A 1 301 ? 5.304 -5.836 -3.890 1.00 85.88 301 SER A C 1
ATOM 2368 O O . SER A 1 301 ? 5.354 -6.833 -3.165 1.00 85.88 301 SER A O 1
ATOM 2370 N N . ARG A 1 302 ? 4.374 -5.718 -4.854 1.00 83.94 302 ARG A N 1
ATOM 2371 C CA . ARG A 1 302 ? 3.308 -6.701 -5.107 1.00 83.94 302 ARG A CA 1
ATOM 2372 C C . ARG A 1 302 ? 3.805 -7.885 -5.930 1.00 83.94 302 ARG A C 1
ATOM 2374 O O . ARG A 1 302 ? 3.960 -7.799 -7.148 1.00 83.94 302 ARG A O 1
ATOM 2381 N N . HIS A 1 303 ? 3.981 -9.022 -5.269 1.00 83.50 303 HIS A N 1
ATOM 2382 C CA . HIS A 1 303 ? 4.315 -10.290 -5.915 1.00 83.50 303 HIS A CA 1
ATOM 2383 C C . HIS A 1 303 ? 3.108 -10.883 -6.663 1.00 83.50 303 HIS A C 1
ATOM 2385 O O . HIS A 1 303 ? 1.957 -10.666 -6.292 1.00 83.50 303 HIS A O 1
ATOM 2391 N N . GLY A 1 304 ? 3.366 -11.644 -7.732 1.00 82.12 304 GLY A N 1
ATOM 2392 C CA . GLY A 1 304 ? 2.334 -12.365 -8.499 1.00 82.12 304 GLY A CA 1
ATOM 2393 C C . GLY A 1 304 ? 1.485 -11.511 -9.453 1.00 82.12 304 GLY A C 1
ATOM 2394 O O . GLY A 1 304 ? 0.789 -12.055 -10.314 1.00 82.12 304 GLY A O 1
ATOM 2395 N N . GLU A 1 305 ? 1.575 -10.186 -9.367 1.00 85.75 305 GLU A N 1
ATOM 2396 C CA . GLU A 1 305 ? 0.930 -9.250 -10.287 1.00 85.75 305 GLU A CA 1
ATOM 2397 C C . GLU A 1 305 ? 1.963 -8.637 -11.234 1.00 85.75 305 GLU A C 1
ATOM 2399 O O . GLU A 1 305 ? 3.078 -8.327 -10.834 1.00 85.75 305 GLU A O 1
ATOM 2404 N N . ARG A 1 306 ? 1.600 -8.436 -12.501 1.00 92.00 306 ARG A N 1
ATOM 2405 C CA . ARG A 1 306 ? 2.470 -7.870 -13.546 1.00 92.00 306 ARG A CA 1
ATOM 2406 C C . ARG A 1 306 ? 1.697 -6.842 -14.351 1.00 92.00 306 ARG A C 1
ATOM 2408 O O . ARG A 1 306 ? 0.467 -6.923 -14.394 1.00 92.00 306 ARG A O 1
ATOM 2415 N N . ILE A 1 307 ? 2.401 -5.923 -15.007 1.00 95.25 307 ILE A N 1
ATOM 2416 C CA . ILE A 1 307 ? 1.745 -5.017 -15.954 1.00 95.25 307 ILE A CA 1
ATOM 2417 C C . ILE A 1 307 ? 1.224 -5.854 -17.122 1.00 95.25 307 ILE A C 1
ATOM 2419 O O . ILE A 1 307 ? 1.901 -6.769 -17.608 1.00 95.25 307 ILE A O 1
ATOM 2423 N N . ARG A 1 308 ? 0.006 -5.558 -17.565 1.00 96.00 308 ARG A N 1
ATOM 2424 C CA . ARG A 1 308 ? -0.586 -6.169 -18.755 1.00 96.00 308 ARG A CA 1
ATOM 2425 C C . ARG A 1 308 ? -0.934 -5.078 -19.744 1.00 96.00 308 ARG A C 1
ATOM 2427 O O . ARG A 1 308 ? -1.618 -4.126 -19.391 1.00 96.00 308 ARG A O 1
ATOM 2434 N N . LEU A 1 309 ? -0.457 -5.239 -20.966 1.00 96.75 309 LEU A N 1
ATOM 2435 C CA . LEU A 1 309 ? -0.787 -4.384 -22.089 1.00 96.75 309 LEU A CA 1
ATOM 2436 C C . LEU A 1 309 ? -1.667 -5.197 -23.031 1.00 96.75 309 LEU A C 1
ATOM 2438 O O . LEU A 1 309 ? -1.217 -6.197 -23.593 1.00 96.75 309 LEU A O 1
ATOM 2442 N N . PHE A 1 310 ? -2.913 -4.776 -23.189 1.00 95.88 310 PHE A N 1
ATOM 2443 C CA . PHE A 1 310 ? -3.856 -5.360 -24.129 1.00 95.88 310 PHE A CA 1
ATOM 2444 C C . PHE A 1 310 ? -4.014 -4.427 -25.319 1.00 95.88 310 PHE A C 1
ATOM 2446 O O . PHE A 1 310 ? -4.343 -3.255 -25.157 1.00 95.88 310 PHE A O 1
ATOM 2453 N N . PHE A 1 311 ? -3.772 -4.954 -26.511 1.00 94.69 311 PHE A N 1
ATOM 2454 C CA . PHE A 1 311 ? -3.994 -4.264 -27.767 1.00 94.69 311 PHE A CA 1
ATOM 2455 C C . PHE A 1 311 ? -5.244 -4.864 -28.415 1.00 94.69 311 PHE A C 1
ATOM 2457 O O . PHE A 1 311 ? -5.223 -6.007 -28.873 1.00 94.69 311 PHE A O 1
ATOM 2464 N N . TYR A 1 312 ? -6.341 -4.116 -28.374 1.00 93.44 312 TYR A N 1
ATOM 2465 C CA . TYR A 1 312 ? -7.604 -4.439 -29.028 1.00 93.44 312 TYR A CA 1
ATOM 2466 C C . TYR A 1 312 ? -7.654 -3.804 -30.423 1.00 93.44 312 TYR A C 1
ATOM 2468 O O . TYR A 1 312 ? -6.896 -2.872 -30.691 1.00 93.44 312 TYR A O 1
ATOM 2476 N N . PRO A 1 313 ? -8.575 -4.248 -31.294 1.00 89.81 313 PRO A N 1
ATOM 2477 C CA . PRO A 1 313 ? -8.794 -3.600 -32.586 1.00 89.81 313 PRO A CA 1
ATOM 2478 C C . PRO A 1 313 ? -9.144 -2.104 -32.503 1.00 89.81 313 PRO A C 1
ATOM 2480 O O . PRO A 1 313 ? -8.863 -1.370 -33.438 1.00 89.81 313 PRO A O 1
ATOM 2483 N N . ASP A 1 314 ? -9.760 -1.653 -31.407 1.00 89.00 314 ASP A N 1
ATOM 2484 C CA . ASP A 1 314 ? -10.292 -0.295 -31.234 1.00 89.00 314 ASP A CA 1
ATOM 2485 C C . ASP A 1 314 ? -9.551 0.541 -30.173 1.00 89.00 314 ASP A C 1
ATOM 2487 O O . ASP A 1 314 ? -9.743 1.756 -30.092 1.00 89.00 314 ASP A O 1
ATOM 2491 N N . ARG A 1 315 ? -8.730 -0.090 -29.320 1.00 90.88 315 ARG A N 1
ATOM 2492 C CA . ARG A 1 315 ? -8.092 0.571 -28.169 1.00 90.88 315 ARG A CA 1
ATOM 2493 C C . ARG A 1 315 ? -6.866 -0.168 -27.642 1.00 90.88 315 ARG A C 1
ATOM 2495 O O . ARG A 1 315 ? -6.663 -1.356 -27.878 1.00 90.88 315 ARG A O 1
ATOM 2502 N N . ILE A 1 316 ? -6.083 0.526 -26.821 1.00 91.62 316 ILE A N 1
ATOM 2503 C CA . ILE A 1 316 ? -5.001 -0.063 -26.029 1.00 91.62 316 ILE A CA 1
ATOM 2504 C C . ILE A 1 316 ? -5.318 0.142 -24.549 1.00 91.62 316 ILE A C 1
ATOM 2506 O O . ILE A 1 316 ? -5.581 1.260 -24.112 1.00 91.62 316 ILE A O 1
ATOM 2510 N N . GLU A 1 317 ? -5.263 -0.934 -23.771 1.00 93.94 317 GLU A N 1
ATOM 2511 C CA . GLU A 1 317 ? -5.429 -0.898 -22.320 1.00 93.94 317 GLU A CA 1
ATOM 2512 C C . GLU A 1 317 ? -4.123 -1.291 -21.629 1.00 93.94 317 GLU A C 1
ATOM 2514 O O . GLU A 1 317 ? -3.505 -2.302 -21.969 1.00 93.94 317 GLU A O 1
ATOM 2519 N N . ILE A 1 318 ? -3.719 -0.521 -20.617 1.00 94.25 318 ILE A N 1
ATOM 2520 C CA . ILE A 1 318 ? -2.554 -0.828 -19.784 1.00 94.25 318 ILE A CA 1
ATOM 2521 C C . ILE A 1 318 ? -3.026 -0.987 -18.344 1.00 94.25 318 ILE A C 1
ATOM 2523 O O . ILE A 1 318 ? -3.459 -0.036 -17.700 1.00 94.25 318 ILE A O 1
ATOM 2527 N N . HIS A 1 319 ? -2.956 -2.213 -17.838 1.00 92.69 319 HIS A N 1
ATOM 2528 C CA . HIS A 1 319 ? -3.326 -2.550 -16.469 1.00 92.69 319 HIS A CA 1
ATOM 2529 C C . HIS A 1 319 ? -2.041 -2.625 -15.647 1.00 92.69 319 HIS A C 1
ATOM 2531 O O . HIS A 1 319 ? -1.239 -3.542 -15.844 1.00 92.69 319 HIS A O 1
ATOM 2537 N N . SER A 1 320 ? -1.834 -1.663 -14.745 1.00 89.25 320 SER A N 1
ATOM 2538 C CA . SER A 1 320 ? -0.667 -1.624 -13.856 1.00 89.25 320 SER A CA 1
ATOM 2539 C C . SER A 1 320 ? -1.060 -1.943 -12.407 1.00 89.25 320 SER A C 1
ATOM 2541 O O . SER A 1 320 ? -2.054 -1.396 -11.926 1.00 89.25 320 SER A O 1
ATOM 2543 N N . PRO A 1 321 ? -0.320 -2.818 -11.699 1.00 80.94 321 PRO A N 1
ATOM 2544 C CA . PRO A 1 321 ? -0.532 -3.070 -10.274 1.00 80.94 321 PRO A CA 1
ATOM 2545 C C . PRO A 1 321 ? -0.283 -1.821 -9.420 1.00 80.94 321 PRO A C 1
ATOM 2547 O O . PRO A 1 321 ? 0.805 -1.245 -9.465 1.00 80.94 321 PRO A O 1
ATOM 2550 N N . GLY A 1 322 ? -1.264 -1.446 -8.599 1.00 66.81 322 GLY A N 1
ATOM 2551 C CA . GLY A 1 322 ? -1.185 -0.295 -7.697 1.00 66.81 322 GLY A CA 1
ATOM 2552 C C . GLY A 1 322 ? -2.491 0.500 -7.646 1.00 66.81 322 GLY A C 1
ATOM 2553 O O . GLY A 1 322 ? -3.438 0.220 -8.379 1.00 66.81 322 GLY A O 1
ATOM 2554 N N . LEU A 1 323 ? -2.548 1.486 -6.751 1.00 62.41 323 LEU A N 1
ATOM 2555 C CA . LEU A 1 323 ? -3.611 2.493 -6.698 1.00 62.41 323 LEU A CA 1
ATOM 2556 C C . LEU A 1 323 ? -3.055 3.840 -7.176 1.00 62.41 323 LEU A C 1
ATOM 2558 O O . LEU A 1 323 ? -1.844 4.055 -7.164 1.00 62.41 323 LEU A O 1
ATOM 2562 N N . LEU A 1 324 ? -3.942 4.762 -7.562 1.00 60.16 324 LEU A N 1
ATOM 2563 C CA . LEU A 1 324 ? -3.557 6.161 -7.768 1.00 60.16 324 LEU A CA 1
ATOM 2564 C C . LEU A 1 324 ? -2.859 6.690 -6.511 1.00 60.16 324 LEU A C 1
ATOM 2566 O O . LEU A 1 324 ? -3.275 6.360 -5.394 1.00 60.16 324 LEU A O 1
ATOM 2570 N N . MET A 1 325 ? -1.825 7.521 -6.687 1.00 52.50 325 MET A N 1
ATOM 2571 C CA . MET A 1 325 ? -1.171 8.152 -5.541 1.00 52.50 325 MET A CA 1
ATOM 2572 C C . MET A 1 325 ? -2.220 8.857 -4.666 1.00 52.50 325 MET A C 1
ATOM 2574 O O . MET A 1 325 ? -3.126 9.504 -5.209 1.00 52.50 325 MET A O 1
ATOM 2578 N N . PRO A 1 326 ? -2.111 8.768 -3.328 1.00 47.25 326 PRO A N 1
ATOM 2579 C CA . PRO A 1 326 ? -3.033 9.441 -2.425 1.00 47.25 326 PRO A CA 1
ATOM 2580 C C . PRO A 1 326 ? -3.194 10.924 -2.790 1.00 47.25 326 PRO A C 1
ATOM 2582 O O . PRO A 1 326 ? -2.224 11.675 -2.821 1.00 47.25 326 PRO A O 1
ATOM 2585 N N . GLY A 1 327 ? -4.429 11.343 -3.084 1.00 47.09 327 GLY A N 1
ATOM 2586 C CA . GLY A 1 327 ? -4.759 12.722 -3.465 1.00 47.09 327 GLY A CA 1
ATOM 2587 C C . GLY A 1 327 ? -4.951 12.969 -4.966 1.00 47.09 327 GLY A C 1
ATOM 2588 O O . GLY A 1 327 ? -5.531 13.994 -5.316 1.00 47.09 327 GLY A O 1
ATOM 2589 N N . ILE A 1 328 ? -4.564 12.037 -5.846 1.00 49.66 328 ILE A N 1
ATOM 2590 C CA . ILE A 1 328 ? -4.833 12.134 -7.289 1.00 49.66 328 ILE A CA 1
ATOM 2591 C C . ILE A 1 328 ? -6.161 11.440 -7.604 1.00 49.66 328 ILE A C 1
ATOM 2593 O O . ILE A 1 328 ? -6.316 10.235 -7.410 1.00 49.66 328 ILE A O 1
ATOM 2597 N N . LYS A 1 329 ? -7.135 12.207 -8.101 1.00 53.06 329 LYS A N 1
ATOM 2598 C CA . LYS A 1 329 ? -8.360 11.663 -8.709 1.00 53.06 329 LYS A CA 1
ATOM 2599 C C . LYS A 1 329 ? -8.151 11.480 -10.210 1.00 53.06 329 LYS A C 1
ATOM 2601 O O . LYS A 1 329 ? -7.386 12.229 -10.806 1.00 53.06 329 LYS A O 1
ATOM 2606 N N . VAL A 1 330 ? -8.886 10.553 -10.825 1.00 56.56 330 VAL A N 1
ATOM 2607 C CA . VAL A 1 330 ? -8.871 10.333 -12.288 1.00 56.56 330 VAL A CA 1
ATOM 2608 C C . VAL A 1 330 ? -9.096 11.649 -13.052 1.00 56.56 330 VAL A C 1
ATOM 2610 O O . VAL A 1 330 ? -8.360 11.956 -13.979 1.00 56.56 330 VAL A O 1
ATOM 2613 N N . GLU A 1 331 ? -10.012 12.493 -12.570 1.00 48.59 331 GLU A N 1
ATOM 2614 C CA . GLU A 1 331 ? -10.321 13.831 -13.112 1.00 48.59 331 GLU A CA 1
ATOM 2615 C C . GLU A 1 331 ? -9.118 14.799 -13.134 1.00 48.59 331 GLU A C 1
ATOM 2617 O O . GLU A 1 331 ? -9.095 15.761 -13.895 1.00 48.59 331 GLU A O 1
ATOM 2622 N N . MET A 1 332 ? -8.105 14.578 -12.288 1.00 48.44 332 MET A N 1
ATOM 2623 C CA . MET A 1 332 ? -6.887 15.397 -12.253 1.00 48.44 332 MET A CA 1
ATOM 2624 C C . MET A 1 332 ? -5.848 14.951 -13.289 1.00 48.44 332 MET A C 1
ATOM 2626 O O . MET A 1 332 ? -4.922 15.711 -13.564 1.00 48.44 332 MET A O 1
ATOM 2630 N N . MET A 1 333 ? -6.001 13.756 -13.869 1.00 55.00 333 MET A N 1
ATOM 2631 C CA . MET A 1 333 ? -5.098 13.215 -14.892 1.00 55.00 333 MET A CA 1
ATOM 2632 C C . MET A 1 333 ? -5.444 13.705 -16.308 1.00 55.00 333 MET A C 1
ATOM 2634 O O . MET A 1 333 ? -4.596 13.646 -17.187 1.00 55.00 333 MET A O 1
ATOM 2638 N N . GLU A 1 334 ? -6.643 14.260 -16.527 1.00 52.38 334 GLU A N 1
ATOM 2639 C CA . GLU A 1 334 ? -7.068 14.835 -17.820 1.00 52.38 334 GLU A CA 1
ATOM 2640 C C . GLU A 1 334 ? -6.392 16.180 -18.154 1.00 52.38 334 GLU A C 1
ATOM 2642 O O . GLU A 1 334 ? -6.584 16.722 -19.239 1.00 52.38 334 GLU A O 1
ATOM 2647 N N . ARG A 1 335 ? -5.618 16.751 -17.218 1.00 44.81 335 ARG A N 1
ATOM 2648 C CA . ARG A 1 335 ? -4.930 18.048 -17.374 1.00 44.81 335 ARG A CA 1
ATOM 2649 C C . ARG A 1 335 ? -3.446 17.929 -17.750 1.00 44.81 335 ARG A C 1
ATOM 2651 O O . ARG A 1 335 ? -2.736 18.927 -17.634 1.00 44.81 335 ARG A O 1
ATOM 2658 N N . GLY A 1 336 ? -2.997 16.730 -18.125 1.00 37.53 336 GLY A N 1
ATOM 2659 C CA . GLY A 1 336 ? -1.630 16.440 -18.571 1.00 37.53 336 GLY A CA 1
ATOM 2660 C C . GLY A 1 336 ? -1.378 16.851 -20.010 1.00 37.53 336 GLY A C 1
ATOM 2661 O O . GLY A 1 336 ? -2.177 16.424 -20.873 1.00 37.53 336 GLY A O 1
#

Sequence (336 aa):
MQSLLETELRKLIKEGESSSVELKLNAPRPTELAERIAGLSNAKGGYIIIGVEDATLRIVGTDPSPTIDTLYRATRFITPMFEFTPHEPEVFNLDGKKVVVATIPPSTGPIYQASGVFWVRRGTNTHPLTMDEVMRLANERGILHWELQSATGTTMSDLDMQKVGLFLKQREAFKQQEYQNRFDTPERILLALKCAVEQNNLVIPTNAGLLFFGYEPQLYLPHTEISCVLLKDELGTGGFLDRRVVTGTLPELIDGCIAFLNRHMTVAGEISGWKRHDYPEHAIGALREAIVNAVVHRDYSRHGERIRLFFYPDRIEIHSPGLLMPGIKVEMMERG

Mean predicted aligned error: 9.0 Å

Secondary structure (DSSP, 8-state):
-PPPPHHHHHHHHHH-SBTTEEEESS---HHHHHHHHHHHHHTT-EEEEESEETTTTEE----HHHHHHHHHHHHTTEESPP-PPTT-SEEEEETTEEEEEEEEPPPSSPPPEETTEEEEEETTEEEEPPHHHHHHHHHHTTS--GGGSB-TT--GGGB-HHHHHHHHHHHHHH-SSSSTTT--SHHHHHHHTTSEEEETTEEEEBHHHHHHHBSSGGGT-GGG-EEEEEESSTTS-S-EEEEEEE-SSHHHHHHHHHHHHHHHS-EEEEEETTEEEEEESS-HHHHHHHHHHHHHS--TT-TT--EEEEE-SS-EEEE-SS-PPTT--HHHHTT-

Foldseek 3Di:
DDDDDPVNVLVLLVVAFWLAEAEELAQDALLVLLLVLLAQQQEAWHKYKYQADRVVSDRRADDVPVRQVSNQSSQVQKPPRDDADPCPQDWDQDPNGIMTMGTRHHDLADRMDGNNFRWHRDTRDIDTDDPLRNVLSCCLSVVDPQQLAFLPPFAPVQFAVVLVVVVVVVVCVVDPDDDPPDDDDSLSVCVVVSQWDQDPNGIGGGLNVCQRTGPFSCVRQVQAKEKEFEADAPVSPVDTPDIDIFTDHLVSRLVVNLVVCVVPWDWDWDDDPPDIDIDTPDDSVVSSVVSNCLNVQAPSSDPPHHWYWYHHPVDIDIDGHDDDRPPDDPVNVVVD

InterPro domains:
  IPR007421 Schlafen, AlbA_2 domain [PF04326] (17-129)
  IPR038461 Schlafen, AlbA_2 domain superfamily [G3DSA:3.30.950.30] (1-129)
  IPR038475 RecG, C-terminal domain superfamily [G3DSA:3.30.565.60] (240-336)

Radius of gyration: 27.26 Å; Cα contacts (8 Å, |Δi|>4): 587; chains: 1; bounding box: 69×36×87 Å